Protein AF-A0A5Q2RNM5-F1 (afdb_monomer_lite)

Structure (mmCIF, N/CA/C/O backbone):
data_AF-A0A5Q2RNM5-F1
#
_entry.id   AF-A0A5Q2RNM5-F1
#
loop_
_atom_site.group_PDB
_atom_site.id
_atom_site.type_symbol
_atom_site.label_atom_id
_atom_site.label_alt_id
_atom_site.label_comp_id
_atom_site.label_asym_id
_atom_site.label_entity_id
_atom_site.label_seq_id
_atom_site.pdbx_PDB_ins_code
_atom_site.Cartn_x
_atom_site.Cartn_y
_atom_site.Cartn_z
_atom_site.occupancy
_atom_site.B_iso_or_equiv
_atom_site.auth_seq_id
_atom_site.auth_comp_id
_atom_site.auth_asym_id
_atom_site.auth_atom_id
_atom_site.pdbx_PDB_model_num
ATOM 1 N N . MET A 1 1 ? -20.755 36.282 38.103 1.00 41.75 1 MET A N 1
ATOM 2 C CA . MET A 1 1 ? -20.621 36.635 36.676 1.00 41.75 1 MET A CA 1
ATOM 3 C C . MET A 1 1 ? -19.156 36.487 36.316 1.00 41.75 1 MET A C 1
ATOM 5 O O . MET A 1 1 ? -18.378 37.274 36.820 1.00 41.75 1 MET A O 1
ATOM 9 N N . ARG A 1 2 ? -18.850 35.460 35.506 1.00 40.84 2 ARG A N 1
ATOM 10 C CA . ARG A 1 2 ? -17.601 35.215 34.757 1.00 40.84 2 ARG A CA 1
ATOM 11 C C . ARG A 1 2 ? -16.299 35.122 35.563 1.00 40.84 2 ARG A C 1
ATOM 13 O O . ARG A 1 2 ? -15.786 36.140 35.981 1.00 40.84 2 ARG A O 1
ATOM 20 N N . GLU A 1 3 ? -15.790 33.894 35.691 1.00 42.53 3 GLU A N 1
ATOM 21 C CA . GLU A 1 3 ? -14.381 33.492 35.470 1.00 42.53 3 GLU A CA 1
ATOM 22 C C . GLU A 1 3 ? -14.109 32.165 36.194 1.00 42.53 3 GLU A C 1
ATOM 24 O O . GLU A 1 3 ? -13.816 32.163 37.381 1.00 42.53 3 GLU A O 1
ATOM 29 N N . SER A 1 4 ? -14.277 31.029 35.500 1.00 40.47 4 SER A N 1
ATOM 30 C CA . SER A 1 4 ? -13.583 29.751 35.787 1.00 40.47 4 SER A CA 1
ATOM 31 C C . SER A 1 4 ? -14.086 28.634 34.855 1.00 40.47 4 SER A C 1
ATOM 33 O O . SER A 1 4 ? -14.716 27.683 35.305 1.00 40.47 4 SER A O 1
ATOM 35 N N . LEU A 1 5 ? -13.854 28.743 33.541 1.00 37.34 5 LEU A N 1
ATOM 36 C CA . LEU A 1 5 ? -14.014 27.616 32.602 1.00 37.34 5 LEU A CA 1
ATOM 37 C C . LEU A 1 5 ? -12.997 27.705 31.450 1.00 37.34 5 LEU A C 1
ATOM 39 O O . LEU A 1 5 ? -13.326 27.544 30.281 1.00 37.34 5 LEU A O 1
ATOM 43 N N . GLU A 1 6 ? -11.731 27.937 31.789 1.00 44.06 6 GLU A N 1
ATOM 44 C CA . GLU A 1 6 ? -10.608 27.653 30.894 1.00 44.06 6 GLU A CA 1
ATOM 45 C C . GLU A 1 6 ? -9.713 26.615 31.557 1.00 44.06 6 GLU A C 1
ATOM 47 O O . GLU A 1 6 ? -8.800 26.939 32.307 1.00 44.06 6 GLU A O 1
ATOM 52 N N . ARG A 1 7 ? -10.030 25.341 31.328 1.00 44.47 7 ARG A N 1
ATOM 53 C CA . ARG A 1 7 ? -9.103 24.207 31.414 1.00 44.47 7 ARG A CA 1
ATOM 54 C C . ARG A 1 7 ? -9.851 22.993 30.884 1.00 44.47 7 ARG A C 1
ATOM 56 O O . ARG A 1 7 ? -10.598 22.391 31.639 1.00 44.47 7 ARG A O 1
ATOM 63 N N . HIS A 1 8 ? -9.672 22.691 29.600 1.00 42.00 8 HIS A N 1
ATOM 64 C CA . HIS A 1 8 ? -9.607 21.345 28.995 1.00 42.00 8 HIS A CA 1
ATOM 65 C C . HIS A 1 8 ? -9.621 21.490 27.464 1.00 42.00 8 HIS A C 1
ATOM 67 O O . HIS A 1 8 ? -10.540 21.074 26.767 1.00 42.00 8 HIS A O 1
ATOM 73 N N . ARG A 1 9 ? -8.572 22.120 26.929 1.00 39.81 9 ARG A N 1
ATOM 74 C CA . ARG A 1 9 ? -8.183 21.962 25.526 1.00 39.81 9 ARG A CA 1
ATOM 75 C C . ARG A 1 9 ? -6.866 21.198 25.523 1.00 39.81 9 ARG A C 1
ATOM 77 O O . ARG A 1 9 ? -5.806 21.798 25.655 1.00 39.81 9 ARG A O 1
ATOM 84 N N . GLY A 1 10 ? -6.956 19.869 25.473 1.00 37.09 10 GLY A N 1
ATOM 85 C CA . GLY A 1 10 ? -5.818 19.042 25.073 1.00 37.09 10 GLY A CA 1
ATOM 86 C C . GLY A 1 10 ? -5.417 19.391 23.634 1.00 37.09 10 GLY A C 1
ATOM 87 O O . GLY A 1 10 ? -6.257 19.904 22.885 1.00 37.09 10 GLY A O 1
ATOM 88 N N . PRO A 1 11 ? -4.152 19.180 23.239 1.00 29.92 11 PRO A N 1
ATOM 89 C CA . PRO A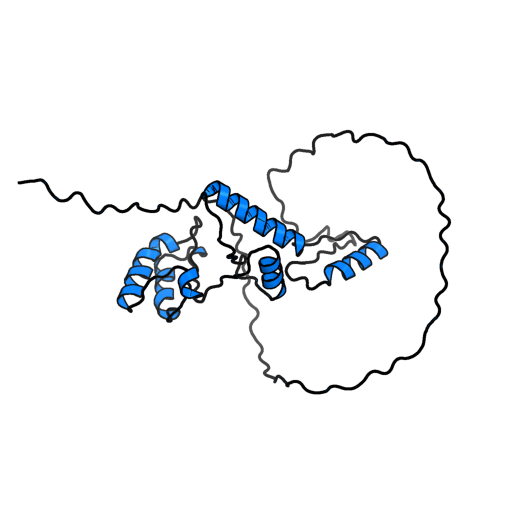 1 11 ? -3.711 19.518 21.897 1.00 29.92 11 PRO A CA 1
ATOM 90 C C . PRO A 1 11 ? -4.471 18.651 20.889 1.00 29.92 11 PRO A C 1
ATOM 92 O O . PRO A 1 11 ? -4.400 17.425 20.920 1.00 29.92 11 PRO A O 1
ATOM 95 N N . LEU A 1 12 ? -5.214 19.303 19.995 1.00 28.66 12 LEU A N 1
ATOM 96 C CA . LEU A 1 12 ? -5.697 18.687 18.767 1.00 28.66 12 LEU A CA 1
ATOM 97 C C . LEU A 1 12 ? -4.462 18.259 17.969 1.00 28.66 12 LEU A C 1
ATOM 99 O O . LEU A 1 12 ? -3.744 19.098 17.427 1.00 28.66 12 LEU A O 1
ATOM 103 N N . VAL A 1 13 ? -4.193 16.954 17.936 1.00 29.20 13 VAL A N 1
ATOM 104 C CA . VAL A 1 13 ? -3.188 16.355 17.057 1.00 29.20 13 VAL A CA 1
ATOM 105 C C . VAL A 1 13 ? -3.748 16.411 15.639 1.00 29.20 13 VAL A C 1
ATOM 107 O O . VAL A 1 13 ? -4.435 15.503 15.181 1.00 29.20 13 VAL A O 1
ATOM 110 N N . ALA A 1 14 ? -3.498 17.520 14.949 1.00 24.19 14 ALA A N 1
ATOM 111 C CA . ALA A 1 14 ? -3.683 17.599 13.511 1.00 24.19 14 ALA A CA 1
ATOM 112 C C . ALA A 1 14 ? -2.559 16.785 12.856 1.00 24.19 14 ALA A C 1
ATOM 114 O O . ALA A 1 14 ? -1.411 17.224 12.784 1.00 24.19 14 ALA A O 1
ATOM 115 N N . VAL A 1 15 ? -2.876 15.565 12.422 1.00 26.20 15 VAL A N 1
ATOM 116 C CA . VAL A 1 15 ? -2.009 14.793 11.530 1.00 26.20 15 VAL A CA 1
ATOM 117 C C . VAL A 1 15 ? -2.047 15.493 10.175 1.00 26.20 15 VAL A C 1
ATOM 119 O O . VAL A 1 15 ? -3.012 15.368 9.426 1.00 26.20 15 VAL A O 1
ATOM 122 N N . ALA A 1 16 ? -1.015 16.277 9.876 1.00 23.58 16 ALA A N 1
ATOM 123 C CA . ALA A 1 16 ? -0.791 16.787 8.535 1.00 23.58 16 ALA A CA 1
ATOM 124 C C . ALA A 1 16 ? -0.392 15.606 7.639 1.00 23.58 16 ALA A C 1
ATOM 126 O O . ALA A 1 16 ? 0.774 15.226 7.580 1.00 23.58 16 ALA A O 1
ATOM 127 N N . VAL A 1 17 ? -1.369 14.995 6.965 1.00 26.95 17 VAL A N 1
ATOM 128 C CA . VAL A 1 17 ? -1.082 14.149 5.805 1.00 26.95 17 VAL A CA 1
ATOM 129 C C . VAL A 1 17 ? -0.839 15.090 4.638 1.00 26.95 17 VAL A C 1
ATOM 131 O O . VAL A 1 17 ? -1.774 15.681 4.097 1.00 26.95 17 VAL A O 1
ATOM 134 N N . LEU A 1 18 ? 0.428 15.281 4.280 1.00 25.52 18 LEU A N 1
ATOM 135 C CA . LEU A 1 18 ? 0.763 15.995 3.060 1.00 25.52 18 LEU A CA 1
ATOM 136 C C . LEU A 1 18 ? 0.412 15.082 1.877 1.00 25.52 18 LEU A C 1
ATOM 138 O O . LEU A 1 18 ? 1.051 14.058 1.646 1.00 25.52 18 LEU A O 1
ATOM 142 N N . LEU A 1 19 ? -0.657 15.453 1.175 1.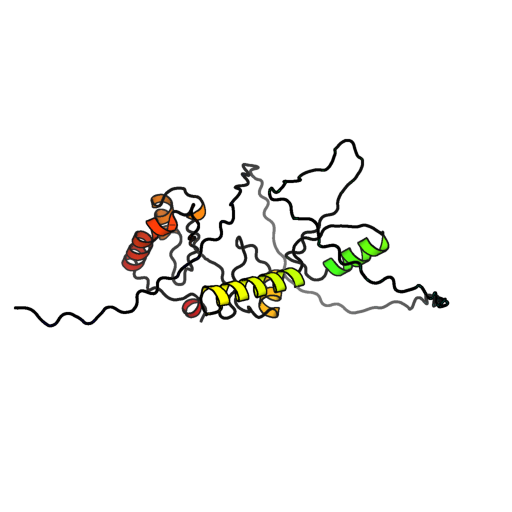00 28.80 19 LEU A N 1
ATOM 143 C CA . LEU A 1 19 ? -1.090 14.893 -0.099 1.00 28.80 19 LEU A CA 1
ATOM 144 C C . LEU A 1 19 ? 0.071 14.905 -1.104 1.00 28.80 19 LEU A C 1
ATOM 146 O O . LEU A 1 19 ? 0.441 15.962 -1.614 1.00 28.80 19 LEU A O 1
ATOM 150 N N . LEU A 1 20 ? 0.589 13.728 -1.446 1.00 25.39 20 LEU A N 1
ATOM 151 C CA . LEU A 1 20 ? 1.177 13.503 -2.762 1.00 25.39 20 LEU A CA 1
ATOM 152 C C . LEU A 1 20 ? 0.086 12.885 -3.648 1.00 25.39 20 LEU A C 1
ATOM 154 O O . LEU A 1 20 ? -0.519 11.886 -3.251 1.00 25.39 20 LEU A O 1
ATOM 158 N N . PRO A 1 21 ? -0.220 13.465 -4.822 1.00 28.11 21 PRO A N 1
ATOM 159 C CA . PRO A 1 21 ? -1.242 12.934 -5.703 1.00 28.11 21 PRO A CA 1
ATOM 160 C C . PRO A 1 21 ? -0.675 11.695 -6.400 1.00 28.11 21 PRO A C 1
ATOM 162 O O . PRO A 1 21 ? -0.015 11.796 -7.431 1.00 28.11 21 PRO A O 1
ATOM 165 N N . LEU A 1 22 ? -0.928 10.510 -5.849 1.00 30.50 22 LEU A N 1
ATOM 166 C CA . LEU A 1 22 ? -0.849 9.285 -6.635 1.00 30.50 22 LEU A CA 1
ATOM 167 C C . LEU A 1 22 ? -2.125 9.209 -7.471 1.00 30.50 22 LEU A C 1
ATOM 169 O O . LEU A 1 22 ? -3.217 8.941 -6.973 1.00 30.50 22 LEU A O 1
ATOM 173 N N . LEU A 1 23 ? -1.965 9.546 -8.748 1.00 26.58 23 LEU A N 1
ATOM 174 C CA . LEU A 1 23 ? -2.971 9.416 -9.788 1.00 26.58 23 LEU A CA 1
ATOM 175 C C . LEU A 1 23 ? -3.472 7.960 -9.809 1.00 26.58 23 LEU A C 1
ATOM 177 O O . LEU A 1 23 ? -2.773 7.058 -10.268 1.00 26.58 23 LEU A O 1
ATOM 181 N N . ALA A 1 24 ? -4.681 7.726 -9.307 1.00 29.64 24 ALA A N 1
ATOM 182 C CA . ALA A 1 24 ? -5.378 6.464 -9.491 1.00 29.64 24 ALA A CA 1
ATOM 183 C C . ALA A 1 24 ? -5.857 6.384 -10.948 1.00 29.64 24 ALA A C 1
ATOM 185 O O . ALA A 1 24 ? -6.753 7.123 -11.356 1.00 29.64 24 ALA A O 1
ATOM 186 N N . ILE A 1 25 ? -5.267 5.491 -11.745 1.00 30.12 25 ILE A N 1
ATOM 187 C CA . ILE A 1 25 ? -5.878 5.055 -13.003 1.00 30.12 25 ILE A CA 1
ATOM 188 C C . ILE A 1 25 ? -6.670 3.790 -12.695 1.00 30.12 25 ILE A C 1
ATOM 190 O O . ILE A 1 25 ? -6.109 2.716 -12.490 1.00 30.12 25 ILE A O 1
ATOM 194 N N . ALA A 1 26 ? -7.992 3.941 -12.674 1.00 28.09 26 ALA A N 1
ATOM 195 C CA . ALA A 1 26 ? -8.941 2.844 -12.674 1.00 28.09 26 ALA A CA 1
ATOM 196 C C . ALA A 1 26 ? -8.753 1.991 -13.941 1.00 28.09 26 ALA A C 1
ATOM 198 O O . ALA A 1 26 ? -9.034 2.430 -15.057 1.00 28.09 26 ALA A O 1
ATOM 199 N N . GLY A 1 27 ? -8.274 0.761 -13.766 1.00 25.77 27 GLY A N 1
ATOM 200 C CA . GLY A 1 27 ? -8.327 -0.288 -14.778 1.00 25.77 27 GLY A CA 1
ATOM 201 C C . GLY A 1 27 ? -9.590 -1.115 -14.584 1.00 25.77 27 GLY A C 1
ATOM 202 O O . GLY A 1 27 ? -9.632 -1.994 -13.732 1.00 25.77 27 GLY A O 1
ATOM 203 N N . SER A 1 28 ? -10.623 -0.797 -15.359 1.00 27.34 28 SER A N 1
ATOM 204 C CA . SER A 1 28 ? -11.851 -1.582 -15.476 1.00 27.34 28 SER A CA 1
ATOM 205 C C . SER A 1 28 ? -11.534 -3.001 -15.960 1.00 27.34 28 SER A C 1
ATOM 207 O O . SER A 1 28 ? -10.922 -3.157 -17.015 1.00 27.34 28 SER A O 1
ATOM 209 N N . TRP A 1 29 ? -11.993 -4.021 -15.236 1.00 25.78 29 TRP A N 1
ATOM 210 C CA . TRP A 1 29 ? -12.190 -5.360 -15.787 1.00 25.78 29 TRP A CA 1
ATOM 211 C C . TRP A 1 29 ? -13.601 -5.816 -15.432 1.00 25.78 29 TRP A C 1
ATOM 213 O O . TRP A 1 29 ? -13.917 -6.103 -14.280 1.00 25.78 29 TRP A O 1
ATOM 223 N N . PHE A 1 30 ? -14.458 -5.839 -16.448 1.00 26.86 30 PHE A N 1
ATOM 224 C CA . PHE A 1 30 ? -15.725 -6.552 -16.428 1.00 26.86 30 PHE A CA 1
ATOM 225 C C . PHE A 1 30 ? -15.519 -7.916 -17.106 1.00 26.86 30 PHE A C 1
ATOM 227 O O . PHE A 1 30 ? -15.001 -7.971 -18.218 1.00 26.86 30 PHE A O 1
ATOM 234 N N . LEU A 1 31 ? -15.998 -8.956 -16.417 1.00 24.28 31 LEU A N 1
ATOM 235 C CA . LEU A 1 31 ? -16.500 -10.254 -16.892 1.00 24.28 31 LEU A CA 1
ATOM 236 C C . LEU A 1 31 ? -15.569 -11.225 -17.653 1.00 24.28 31 LEU A C 1
ATOM 238 O O . LEU A 1 31 ? -15.324 -11.064 -18.843 1.00 24.28 31 LEU A O 1
ATOM 242 N N . VAL A 1 32 ? -15.273 -12.360 -17.007 1.00 26.56 32 VAL A N 1
ATOM 243 C CA . VAL A 1 32 ? -15.790 -13.679 -17.429 1.00 26.56 32 VAL A CA 1
ATOM 244 C C . VAL A 1 32 ? -16.267 -14.417 -16.171 1.00 26.56 32 VAL A C 1
ATOM 246 O O . VAL A 1 32 ? -15.548 -14.484 -15.178 1.00 26.56 32 VAL A O 1
ATOM 249 N N . ASP A 1 33 ? -17.507 -14.901 -16.219 1.00 26.19 33 ASP A N 1
ATOM 250 C CA . ASP A 1 33 ? -18.157 -15.724 -15.198 1.00 26.19 33 ASP A CA 1
ATOM 251 C C . ASP A 1 33 ? -17.764 -17.207 -15.350 1.00 26.19 33 ASP A C 1
ATOM 253 O O . ASP A 1 33 ? -17.564 -17.681 -16.468 1.00 26.19 33 ASP A O 1
ATOM 257 N N . ARG A 1 34 ? -17.674 -17.863 -14.185 1.00 28.91 34 ARG A N 1
ATOM 258 C CA . ARG A 1 34 ? -17.783 -19.293 -13.833 1.00 28.91 34 ARG A CA 1
ATOM 259 C C . ARG A 1 34 ? -17.263 -20.395 -14.774 1.00 28.91 34 ARG A C 1
ATOM 261 O O . ARG A 1 34 ? -17.755 -20.579 -15.877 1.00 28.91 34 ARG A O 1
ATOM 268 N N . ASP A 1 35 ? -16.492 -21.324 -14.192 1.00 26.34 35 ASP A N 1
ATOM 269 C CA . ASP A 1 35 ? -17.158 -22.546 -13.713 1.00 26.34 35 ASP A CA 1
ATOM 270 C C . ASP A 1 35 ? -16.420 -23.271 -12.580 1.00 26.34 35 ASP A C 1
ATOM 272 O O . ASP A 1 35 ? -15.192 -23.321 -12.507 1.00 26.34 35 ASP A O 1
ATOM 276 N N . GLU A 1 36 ? -17.226 -23.816 -11.675 1.00 33.75 36 GLU A N 1
ATOM 277 C CA . GLU A 1 36 ? -16.828 -24.556 -10.486 1.00 33.75 36 GLU A CA 1
ATOM 278 C C . GLU A 1 36 ? -16.255 -25.935 -10.833 1.00 33.75 36 GLU A C 1
ATOM 280 O O . GLU A 1 36 ? -16.821 -26.671 -11.641 1.00 33.75 36 GLU A O 1
ATOM 285 N N . ARG A 1 37 ? -15.198 -26.352 -10.124 1.00 28.58 37 ARG A N 1
ATOM 286 C CA . ARG A 1 37 ? -15.008 -27.761 -9.748 1.00 28.58 37 ARG A CA 1
ATOM 287 C C . ARG A 1 37 ? -14.124 -27.894 -8.510 1.00 28.58 37 ARG A C 1
ATOM 289 O O . ARG A 1 37 ? -12.904 -27.804 -8.554 1.00 28.58 37 ARG A O 1
ATOM 296 N N . SER A 1 38 ? -14.824 -28.122 -7.407 1.00 30.42 38 SER A N 1
ATOM 297 C CA . SER A 1 38 ? -14.449 -28.894 -6.222 1.00 30.42 38 SER A CA 1
ATOM 298 C C . SER A 1 38 ? -13.357 -29.956 -6.428 1.00 30.42 38 SER A C 1
ATOM 300 O O . SER A 1 38 ? -13.481 -30.785 -7.333 1.00 30.42 38 SER A O 1
ATOM 302 N N . GLY A 1 39 ? -12.406 -30.052 -5.491 1.00 26.78 39 GLY A N 1
ATOM 303 C CA . GLY A 1 39 ? -11.627 -31.281 -5.310 1.00 26.78 39 GLY A CA 1
ATOM 304 C C . GLY A 1 39 ? -10.382 -31.170 -4.428 1.00 26.78 39 GLY A C 1
ATOM 305 O O . GLY A 1 39 ? -9.295 -30.988 -4.948 1.00 26.78 39 GLY A O 1
ATOM 306 N N . GLY A 1 40 ? -10.566 -31.348 -3.115 1.00 26.97 40 GLY A N 1
ATOM 307 C CA . GLY A 1 40 ? -9.714 -32.168 -2.236 1.00 26.97 40 GLY A CA 1
ATOM 308 C C . GLY A 1 40 ? -8.202 -31.913 -2.160 1.00 26.97 40 GLY A C 1
ATOM 309 O O . GLY A 1 40 ? -7.442 -32.344 -3.020 1.00 26.97 40 GLY A O 1
ATOM 310 N N . ALA A 1 41 ? -7.762 -31.386 -1.015 1.00 32.69 41 ALA A N 1
ATOM 311 C CA . ALA A 1 41 ? -6.413 -31.610 -0.496 1.00 32.69 41 ALA A CA 1
ATOM 312 C C . ALA A 1 41 ? -6.165 -33.107 -0.210 1.00 32.69 41 ALA A C 1
ATOM 314 O O . ALA A 1 41 ? -7.100 -33.815 0.184 1.00 32.69 41 ALA A O 1
ATOM 315 N N . PRO A 1 42 ? -4.902 -33.561 -0.275 1.00 35.06 42 PRO A N 1
ATOM 316 C CA . PRO A 1 42 ? -4.452 -34.542 0.698 1.00 35.06 42 PRO A CA 1
ATOM 317 C C . PRO A 1 42 ? -3.171 -34.127 1.428 1.00 35.06 42 PRO A C 1
ATOM 319 O O . PRO A 1 42 ? -2.269 -33.485 0.893 1.00 35.06 42 PRO A O 1
ATOM 322 N N . SER A 1 43 ? -3.169 -34.544 2.689 1.00 28.92 43 SER A N 1
ATOM 323 C CA . SER A 1 43 ? -2.150 -34.419 3.719 1.00 28.92 43 SER A CA 1
ATOM 324 C C . SER A 1 43 ? -0.825 -35.117 3.397 1.00 28.92 43 SER A C 1
ATOM 326 O O . SER A 1 43 ? -0.745 -36.016 2.562 1.00 28.92 43 SER A O 1
ATOM 328 N N . ALA A 1 44 ? 0.188 -34.701 4.157 1.00 32.62 44 ALA A N 1
ATOM 329 C CA . ALA A 1 44 ? 1.522 -35.270 4.265 1.00 32.62 44 ALA A CA 1
ATOM 330 C C . ALA A 1 44 ? 1.542 -36.746 4.701 1.00 32.62 44 ALA A C 1
ATOM 332 O O . ALA A 1 44 ? 0.752 -37.143 5.552 1.00 32.62 44 ALA A O 1
ATOM 333 N N . ASP A 1 45 ? 2.488 -37.509 4.147 1.00 29.20 45 ASP A N 1
ATOM 334 C CA . ASP A 1 45 ? 3.404 -38.415 4.861 1.00 29.20 45 ASP A CA 1
ATOM 335 C C . ASP A 1 45 ? 4.300 -39.146 3.845 1.00 29.20 45 ASP A C 1
ATOM 337 O O . ASP A 1 45 ? 3.832 -39.567 2.788 1.00 29.20 45 ASP A O 1
ATOM 341 N N . GLY A 1 46 ? 5.587 -39.333 4.163 1.00 28.75 46 GLY A N 1
ATOM 342 C CA . GLY A 1 46 ? 6.434 -40.279 3.423 1.00 28.75 46 GLY A CA 1
ATOM 343 C C . GLY A 1 46 ? 7.902 -39.897 3.267 1.00 28.75 46 GLY A C 1
ATOM 344 O O . GLY A 1 46 ? 8.359 -39.579 2.176 1.00 28.75 46 GLY A O 1
ATOM 345 N N . SER A 1 47 ? 8.657 -39.994 4.359 1.00 28.53 47 SER A N 1
ATOM 346 C CA . SER A 1 47 ? 10.114 -40.149 4.338 1.00 28.53 47 SER A CA 1
ATOM 347 C C . SER A 1 47 ? 10.513 -41.426 3.589 1.00 28.53 47 SER A C 1
ATOM 349 O O . SER A 1 47 ? 10.100 -42.507 4.002 1.00 28.53 47 SER A O 1
ATOM 351 N N . THR A 1 48 ? 11.380 -41.322 2.576 1.00 29.67 48 THR A N 1
ATOM 352 C CA . THR A 1 48 ? 12.294 -42.410 2.184 1.00 29.67 48 THR A CA 1
ATOM 353 C C . THR A 1 48 ? 13.583 -41.875 1.557 1.00 29.67 48 THR A C 1
ATOM 355 O O . THR A 1 48 ? 13.585 -41.360 0.447 1.00 29.67 48 THR A O 1
ATOM 358 N N . SER A 1 49 ? 14.658 -42.033 2.332 1.00 28.58 49 SER A N 1
ATOM 359 C CA . SER A 1 49 ? 15.983 -42.577 1.994 1.00 28.58 49 SER A CA 1
ATOM 360 C C . SER A 1 49 ? 16.659 -42.236 0.652 1.00 28.58 49 SER A C 1
ATOM 362 O O . SER A 1 49 ? 16.193 -42.550 -0.438 1.00 28.58 49 SER A O 1
ATOM 364 N N . LEU A 1 50 ? 17.864 -41.688 0.827 1.00 29.84 50 LEU A N 1
ATOM 365 C CA . LEU A 1 50 ? 18.928 -41.400 -0.128 1.00 29.84 50 LEU A CA 1
ATOM 366 C C . LEU A 1 50 ? 19.399 -42.635 -0.909 1.00 29.84 50 LEU A C 1
ATOM 368 O O . LEU A 1 50 ? 19.674 -43.687 -0.331 1.00 29.84 50 LEU A O 1
ATOM 372 N N . THR A 1 51 ? 19.644 -42.463 -2.206 1.00 28.78 51 THR A N 1
ATOM 373 C CA . THR A 1 51 ? 20.632 -43.263 -2.943 1.00 28.78 51 THR A CA 1
ATOM 374 C C . THR A 1 51 ? 21.270 -42.389 -4.026 1.00 28.78 51 THR A C 1
ATOM 376 O O . THR A 1 51 ? 20.601 -41.962 -4.964 1.00 28.78 51 THR A O 1
ATOM 379 N N . GLU A 1 52 ? 22.562 -42.087 -3.863 1.00 32.50 52 GLU A N 1
ATOM 380 C CA . GLU A 1 52 ? 23.425 -41.508 -4.903 1.00 32.50 52 GLU A CA 1
ATOM 381 C C . GLU A 1 52 ? 23.548 -42.453 -6.106 1.00 32.50 52 GLU A C 1
ATOM 383 O O . GLU A 1 52 ? 23.529 -43.679 -5.949 1.00 32.50 52 GLU A O 1
ATOM 388 N N . PRO A 1 53 ? 23.864 -41.896 -7.285 1.00 34.22 53 PRO A N 1
ATOM 389 C CA . PRO A 1 53 ? 24.965 -42.484 -8.029 1.00 34.22 53 PRO A CA 1
ATOM 390 C C . PRO A 1 53 ? 25.991 -41.457 -8.527 1.00 34.22 53 PRO A C 1
ATOM 392 O O . PRO A 1 53 ? 25.670 -40.472 -9.182 1.00 34.22 53 PRO A O 1
ATOM 395 N N . ALA A 1 54 ? 27.246 -41.822 -8.263 1.00 30.86 54 ALA A N 1
ATOM 396 C CA . ALA A 1 54 ? 28.416 -41.747 -9.133 1.00 30.86 54 ALA A CA 1
ATOM 397 C C . ALA A 1 54 ? 28.818 -40.396 -9.760 1.00 30.86 54 ALA A C 1
ATOM 399 O O . ALA A 1 54 ? 28.249 -39.894 -10.727 1.00 30.86 54 ALA A O 1
ATOM 400 N N . ALA A 1 55 ? 29.966 -39.934 -9.258 1.00 32.66 55 ALA A N 1
ATOM 401 C CA . ALA A 1 55 ? 30.891 -38.975 -9.839 1.00 32.66 55 ALA A CA 1
ATOM 402 C C . ALA A 1 55 ? 30.978 -39.029 -11.376 1.00 32.66 55 ALA A C 1
ATOM 404 O O . ALA A 1 55 ? 31.356 -40.044 -11.962 1.00 32.66 55 ALA A O 1
ATOM 405 N N . SER A 1 56 ? 30.734 -37.881 -12.007 1.00 32.44 56 SER A N 1
ATOM 406 C CA . SER A 1 56 ? 31.161 -37.599 -13.376 1.00 32.44 56 SER A CA 1
ATOM 407 C C . SER A 1 56 ? 32.228 -36.513 -13.348 1.00 32.44 56 SER A C 1
ATOM 409 O O . SER A 1 56 ? 31.972 -35.339 -13.089 1.00 32.44 56 SER A O 1
ATOM 411 N N . THR A 1 57 ? 33.458 -36.952 -13.582 1.00 31.84 57 THR A N 1
ATOM 412 C CA . THR A 1 57 ? 34.641 -36.135 -13.824 1.00 31.84 57 THR A CA 1
ATOM 413 C C . THR A 1 57 ? 34.379 -35.208 -15.010 1.00 31.84 57 THR A C 1
ATOM 415 O O . THR A 1 57 ? 34.257 -35.679 -16.136 1.00 31.84 57 THR A O 1
ATOM 418 N N . THR A 1 58 ? 34.309 -33.896 -14.773 1.00 32.06 58 THR A N 1
ATOM 419 C CA . THR A 1 58 ? 34.345 -32.901 -15.852 1.00 32.06 58 THR A CA 1
ATOM 420 C C . THR A 1 58 ? 35.570 -32.014 -15.679 1.00 32.06 58 THR A C 1
ATOM 422 O O . THR A 1 58 ? 35.707 -31.248 -14.732 1.00 32.06 58 THR A O 1
ATOM 425 N N . THR A 1 59 ? 36.481 -32.235 -16.614 1.00 32.44 59 THR A N 1
ATOM 426 C CA . THR A 1 59 ? 37.660 -31.491 -17.045 1.00 32.44 59 THR A CA 1
ATOM 427 C C . T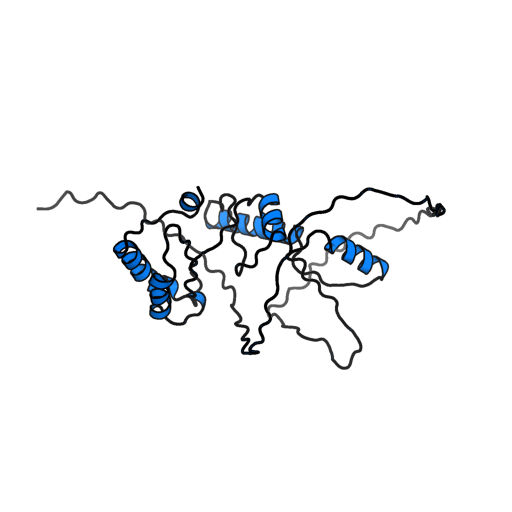HR A 1 59 ? 37.723 -30.019 -16.619 1.00 32.44 59 THR A C 1
ATOM 429 O O . THR A 1 59 ? 36.903 -29.200 -17.028 1.00 32.44 59 THR A O 1
ATOM 432 N N . LEU A 1 60 ? 38.779 -29.680 -15.871 1.00 31.47 60 LEU A N 1
ATOM 433 C CA . LEU A 1 60 ? 39.261 -28.315 -15.648 1.00 31.47 60 LEU A CA 1
ATOM 434 C C . LEU A 1 60 ? 39.583 -27.645 -16.993 1.00 31.47 60 LEU A C 1
ATOM 436 O O . LEU A 1 60 ? 40.546 -28.015 -17.663 1.00 31.47 60 LEU A O 1
ATOM 440 N N . TRP A 1 61 ? 38.803 -26.634 -17.368 1.00 30.92 61 TRP A N 1
ATOM 441 C CA . TRP A 1 61 ? 39.177 -25.692 -18.417 1.00 30.92 61 TRP A CA 1
ATOM 442 C C . TRP A 1 61 ? 40.129 -24.647 -17.825 1.00 30.92 61 TRP A C 1
ATOM 444 O O . TRP A 1 61 ? 39.741 -23.827 -16.993 1.00 30.92 61 TRP A O 1
ATOM 454 N N . SER A 1 62 ? 41.400 -24.698 -18.222 1.00 39.22 62 SER A N 1
ATOM 455 C CA . SER A 1 62 ? 42.393 -23.674 -17.896 1.00 39.22 62 SER A CA 1
ATOM 456 C C . SER A 1 62 ? 42.244 -22.483 -18.842 1.00 39.22 62 SER A C 1
ATOM 458 O O . SER A 1 62 ? 42.612 -22.564 -20.011 1.00 39.22 62 SER A O 1
ATOM 460 N N . SER A 1 63 ? 41.745 -21.358 -18.333 1.00 39.19 63 SER A N 1
ATOM 461 C CA . SER A 1 63 ? 41.785 -20.080 -19.047 1.00 39.19 63 SER A CA 1
ATOM 462 C C . SER A 1 63 ? 43.137 -19.410 -18.808 1.00 39.19 63 SER A C 1
ATOM 464 O O . SER A 1 63 ? 43.453 -19.004 -17.691 1.00 39.19 63 SER A O 1
ATOM 466 N N . THR A 1 64 ? 43.950 -19.287 -19.854 1.00 34.72 64 THR A N 1
ATOM 467 C CA . THR A 1 64 ? 45.167 -18.470 -19.846 1.00 34.72 64 THR A CA 1
ATOM 468 C C . THR A 1 64 ? 44.797 -16.994 -19.683 1.00 34.72 64 THR A C 1
ATOM 470 O O . THR A 1 64 ? 44.201 -16.394 -20.576 1.00 34.72 64 THR A O 1
ATOM 473 N N . SER A 1 65 ? 45.175 -16.395 -18.553 1.00 40.34 65 SER A N 1
ATOM 474 C CA . SER A 1 65 ? 45.096 -14.949 -18.337 1.00 40.34 65 SER A CA 1
ATOM 475 C C . SER A 1 65 ? 46.034 -14.224 -19.301 1.00 40.34 65 SER A C 1
ATOM 477 O O . SER A 1 65 ? 47.253 -14.299 -19.164 1.00 40.34 65 SER A O 1
ATOM 479 N N . THR A 1 66 ? 45.468 -13.502 -20.267 1.00 36.09 66 THR A N 1
ATOM 480 C CA . THR A 1 66 ? 46.196 -12.484 -21.032 1.00 36.09 66 THR A CA 1
ATOM 481 C C . THR A 1 66 ? 45.829 -11.125 -20.453 1.00 36.09 66 THR A C 1
ATOM 483 O O . THR A 1 66 ? 44.708 -10.651 -20.620 1.00 36.09 66 THR A O 1
ATOM 486 N N . SER A 1 67 ? 46.772 -10.511 -19.739 1.00 40.91 67 SER A N 1
ATOM 487 C CA . SER A 1 67 ? 46.669 -9.128 -19.277 1.00 40.91 67 SER A CA 1
ATOM 488 C C . SER A 1 67 ? 46.683 -8.186 -20.480 1.00 40.91 67 SER A C 1
ATOM 490 O O . SER A 1 67 ? 47.704 -8.058 -21.153 1.00 40.91 67 SER A O 1
ATOM 492 N N . ALA A 1 68 ? 45.563 -7.513 -20.737 1.00 44.66 68 ALA A N 1
ATOM 493 C CA . ALA A 1 68 ? 45.500 -6.379 -21.648 1.00 44.66 68 ALA A CA 1
ATOM 494 C C . ALA A 1 68 ? 45.372 -5.092 -20.825 1.00 44.66 68 ALA A C 1
ATOM 496 O O . ALA A 1 68 ? 44.352 -4.830 -20.191 1.00 44.66 68 ALA A O 1
ATOM 497 N N . THR A 1 69 ? 46.440 -4.300 -20.820 1.00 40.50 69 THR A N 1
ATOM 498 C CA . THR A 1 69 ? 46.460 -2.936 -20.292 1.00 40.50 69 THR A CA 1
ATOM 499 C C . THR A 1 69 ? 45.638 -2.051 -21.229 1.00 40.50 69 THR A C 1
ATOM 501 O O . THR A 1 69 ? 46.041 -1.835 -22.370 1.00 40.50 69 THR A O 1
ATOM 504 N N . ALA A 1 70 ? 44.498 -1.532 -20.769 1.00 44.53 70 ALA A N 1
ATOM 505 C CA . ALA A 1 70 ? 43.729 -0.527 -21.497 1.00 44.53 70 ALA A CA 1
ATOM 506 C C . ALA A 1 70 ? 43.513 0.713 -20.619 1.00 44.53 70 ALA A C 1
ATOM 508 O O . ALA A 1 70 ? 42.844 0.683 -19.591 1.00 44.53 70 ALA A O 1
ATOM 509 N N . THR A 1 71 ? 44.167 1.781 -21.063 1.00 34.91 71 THR A N 1
ATOM 510 C CA . THR A 1 71 ? 44.131 3.191 -20.675 1.00 34.91 71 THR A CA 1
ATOM 511 C C . THR A 1 71 ? 42.821 3.689 -20.054 1.00 34.91 71 THR A C 1
ATOM 513 O O . THR A 1 71 ? 41.764 3.660 -20.680 1.00 34.91 71 THR A O 1
ATOM 516 N N . THR A 1 72 ? 42.933 4.270 -18.859 1.00 39.38 72 THR A N 1
ATOM 517 C CA . THR A 1 72 ? 41.900 5.073 -18.196 1.00 39.38 72 THR A CA 1
ATOM 518 C C . THR A 1 72 ? 41.591 6.334 -19.010 1.00 39.38 72 THR A C 1
ATOM 520 O O . THR A 1 72 ? 42.335 7.313 -18.956 1.00 39.38 72 THR A O 1
ATOM 523 N N . ALA A 1 73 ? 40.474 6.342 -19.738 1.00 47.31 73 ALA A N 1
ATOM 524 C CA . ALA A 1 73 ? 39.783 7.581 -20.082 1.00 47.31 73 ALA A CA 1
ATOM 525 C C . ALA A 1 73 ? 38.892 7.955 -18.887 1.00 47.31 73 ALA A C 1
ATOM 527 O O . ALA A 1 73 ? 38.024 7.178 -18.492 1.00 47.31 73 ALA A O 1
ATOM 528 N N . GLY A 1 74 ? 39.149 9.106 -18.261 1.00 40.94 74 GLY A N 1
ATOM 529 C CA . GLY A 1 74 ? 38.337 9.590 -17.143 1.00 40.94 74 GLY A CA 1
ATOM 530 C C . GLY A 1 74 ? 36.877 9.811 -17.567 1.00 40.94 74 GLY A C 1
ATOM 531 O O . GLY A 1 74 ? 36.636 10.198 -18.715 1.00 40.94 74 GLY A O 1
ATOM 532 N N . PRO A 1 75 ? 35.891 9.581 -16.678 1.00 48.41 75 PRO A N 1
ATOM 533 C CA . PRO A 1 75 ? 34.497 9.826 -17.006 1.00 48.41 75 PRO A CA 1
ATOM 534 C C . PRO A 1 75 ? 34.312 11.319 -17.271 1.00 48.41 75 PRO A C 1
ATOM 536 O O . PRO A 1 75 ? 34.444 12.160 -16.382 1.00 48.41 75 PRO A O 1
ATOM 539 N N . THR A 1 76 ? 34.015 11.655 -18.523 1.00 43.06 76 THR A N 1
ATOM 540 C CA . THR A 1 76 ? 33.440 12.954 -18.850 1.00 43.06 76 THR A CA 1
ATOM 541 C C . THR A 1 76 ? 32.019 12.927 -18.306 1.00 43.06 76 THR A C 1
ATOM 543 O O . THR A 1 76 ? 31.128 12.334 -18.909 1.00 43.06 76 THR A O 1
ATOM 546 N N . THR A 1 77 ? 31.824 13.503 -17.121 1.00 44.00 77 THR A N 1
ATOM 547 C CA . THR A 1 77 ? 30.505 13.696 -16.513 1.00 44.00 77 THR A CA 1
ATOM 548 C C . THR A 1 77 ? 29.753 14.756 -17.312 1.00 44.00 77 THR A C 1
ATOM 550 O O . THR A 1 77 ? 29.714 15.931 -16.955 1.00 44.00 77 THR A O 1
ATOM 553 N N . THR A 1 78 ? 29.174 14.355 -18.438 1.00 56.25 78 THR A N 1
ATOM 554 C CA . THR A 1 78 ? 28.071 15.101 -19.038 1.00 56.25 78 THR A CA 1
ATOM 555 C C . THR A 1 78 ? 26.856 14.878 -18.145 1.00 56.25 78 THR A C 1
ATOM 557 O O . THR A 1 78 ? 26.506 13.736 -17.850 1.00 56.25 78 THR A O 1
ATOM 560 N N . ALA A 1 79 ? 26.246 15.965 -17.664 1.00 60.56 79 ALA A N 1
ATOM 561 C CA . ALA A 1 79 ? 25.011 15.886 -16.893 1.00 60.56 79 ALA A CA 1
ATOM 562 C C . ALA A 1 79 ? 23.960 15.081 -17.685 1.00 60.56 79 ALA A C 1
ATOM 564 O O . ALA A 1 79 ? 23.852 15.281 -18.901 1.00 60.56 79 ALA A O 1
ATOM 565 N N . PRO A 1 80 ? 23.210 14.169 -17.041 1.00 66.50 80 PRO A N 1
ATOM 566 C CA . PRO A 1 80 ? 22.176 13.413 -17.728 1.00 66.50 80 PRO A CA 1
ATOM 567 C C . PRO A 1 80 ? 21.161 14.377 -18.362 1.00 66.50 80 PRO A C 1
ATOM 569 O O . PRO A 1 80 ? 20.896 15.447 -17.801 1.00 66.50 80 PRO A O 1
ATOM 572 N N . PRO A 1 81 ? 20.611 14.040 -19.542 1.00 74.25 81 PRO A N 1
ATOM 573 C CA . PRO A 1 81 ? 19.615 14.878 -20.195 1.00 74.25 81 PRO A CA 1
ATOM 574 C C . PRO A 1 81 ? 18.411 15.114 -19.266 1.00 74.25 81 PRO A C 1
ATOM 576 O O . PRO A 1 81 ? 18.101 14.253 -18.437 1.00 74.25 81 PRO A O 1
ATOM 579 N N . PRO A 1 82 ? 17.720 16.263 -19.391 1.00 80.50 82 PRO A N 1
ATOM 580 C CA . PRO A 1 82 ? 16.528 16.531 -18.599 1.00 80.50 82 PRO A CA 1
ATOM 581 C C . PRO A 1 82 ? 1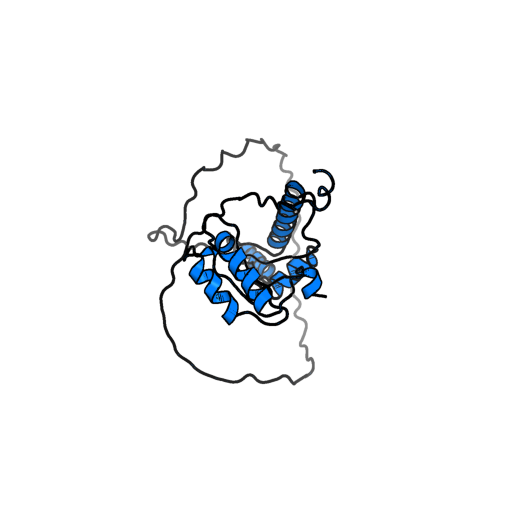5.482 15.440 -18.843 1.00 80.50 82 PRO A C 1
ATOM 583 O O . PRO A 1 82 ? 15.211 15.067 -19.987 1.00 80.50 82 PRO A O 1
ATOM 586 N N . LEU A 1 83 ? 14.903 14.926 -17.757 1.00 83.12 83 LEU A N 1
ATOM 587 C CA . LEU A 1 83 ? 13.857 13.912 -17.827 1.00 83.12 83 LEU A CA 1
ATOM 588 C C . LEU A 1 83 ? 12.601 14.481 -18.514 1.00 83.12 83 LEU A C 1
ATOM 590 O O . LEU A 1 83 ? 12.286 15.663 -18.342 1.00 83.12 83 LEU A O 1
ATOM 594 N N . PRO A 1 84 ? 11.864 13.661 -19.282 1.00 75.88 84 PRO A N 1
ATOM 595 C CA . PRO A 1 84 ? 10.614 14.087 -19.896 1.00 75.88 84 PRO A CA 1
ATOM 596 C C . PRO A 1 84 ? 9.570 14.456 -18.829 1.00 75.88 84 PRO A C 1
ATOM 598 O O . PRO A 1 84 ? 9.446 13.790 -17.805 1.00 75.88 84 PRO A O 1
ATOM 601 N N . THR A 1 85 ? 8.781 15.499 -19.092 1.00 79.69 85 THR A N 1
ATOM 602 C CA . THR A 1 85 ? 7.714 15.993 -18.198 1.00 79.69 85 THR A CA 1
ATOM 603 C C . THR A 1 85 ? 6.359 15.307 -18.398 1.00 79.69 85 THR A C 1
ATOM 605 O O . THR A 1 85 ? 5.445 15.529 -17.608 1.00 79.69 85 THR A O 1
ATOM 608 N N . VAL A 1 86 ? 6.213 14.466 -19.427 1.00 86.56 86 VAL A N 1
ATOM 609 C CA . VAL A 1 86 ? 4.998 13.683 -19.704 1.00 86.56 86 VAL A CA 1
ATOM 610 C C . VAL A 1 86 ? 5.380 12.214 -19.875 1.00 86.56 86 VAL A C 1
ATOM 612 O O . VAL A 1 86 ? 6.271 11.886 -20.658 1.00 86.56 86 VAL A O 1
ATOM 615 N N . GLY A 1 87 ? 4.706 11.329 -19.137 1.00 81.25 87 GLY A N 1
ATOM 616 C CA . GLY A 1 87 ? 4.887 9.880 -19.243 1.00 81.25 87 GLY A CA 1
ATOM 617 C C . GLY A 1 87 ? 4.164 9.280 -20.453 1.00 81.25 87 GLY A C 1
ATOM 618 O O . GLY A 1 87 ? 3.199 9.845 -20.960 1.00 81.25 87 GLY A O 1
ATOM 619 N N . THR A 1 88 ? 4.610 8.107 -20.907 1.00 87.69 88 THR A N 1
ATOM 620 C CA . THR A 1 88 ? 3.953 7.331 -21.973 1.00 87.69 88 THR A CA 1
ATOM 621 C C . THR A 1 88 ? 3.616 5.935 -21.462 1.00 87.69 88 THR A C 1
ATOM 623 O O . THR A 1 88 ? 4.432 5.307 -20.793 1.00 87.69 88 THR A O 1
ATOM 626 N N . ILE A 1 89 ? 2.426 5.431 -21.799 1.00 84.25 89 ILE A N 1
ATOM 627 C CA . ILE A 1 89 ? 2.027 4.050 -21.511 1.00 84.25 89 ILE A CA 1
ATOM 628 C C . ILE A 1 89 ? 2.378 3.180 -22.718 1.00 84.25 89 ILE A C 1
ATOM 630 O O . ILE A 1 89 ? 1.838 3.378 -23.805 1.00 84.25 89 ILE A O 1
ATOM 634 N N . VAL A 1 90 ? 3.233 2.178 -22.518 1.00 88.44 90 VAL A N 1
ATOM 635 C CA . VAL A 1 90 ? 3.564 1.176 -23.540 1.00 88.44 90 VAL A CA 1
ATOM 636 C C . VAL A 1 90 ? 2.895 -0.145 -23.173 1.00 88.44 90 VAL A C 1
ATOM 638 O O . VAL A 1 90 ? 3.074 -0.659 -22.075 1.00 88.44 90 VAL A O 1
ATOM 641 N N . ARG A 1 91 ? 2.088 -0.689 -24.090 1.00 90.06 91 ARG A N 1
ATOM 642 C CA . ARG A 1 91 ? 1.424 -2.004 -23.942 1.00 90.06 91 ARG A CA 1
ATOM 643 C C . ARG A 1 91 ? 1.912 -3.045 -24.938 1.00 90.06 91 ARG A C 1
ATOM 645 O O . ARG A 1 91 ? 1.734 -4.237 -24.722 1.00 90.06 91 ARG A O 1
ATOM 652 N N . ARG A 1 92 ? 2.479 -2.589 -26.052 1.00 90.88 92 ARG A N 1
ATOM 653 C CA . ARG A 1 92 ? 2.988 -3.418 -27.140 1.00 90.88 92 ARG A CA 1
ATOM 654 C C . ARG A 1 92 ? 4.028 -2.618 -27.922 1.00 90.88 92 ARG A C 1
ATOM 656 O O . ARG A 1 92 ? 3.876 -1.404 -28.051 1.00 90.88 92 ARG A O 1
ATOM 663 N N . GLY A 1 93 ? 5.049 -3.303 -28.434 1.00 89.56 93 GLY A N 1
ATOM 664 C CA . GLY A 1 93 ? 5.952 -2.756 -29.448 1.00 89.56 93 GLY A CA 1
ATOM 665 C C . GLY A 1 93 ? 5.301 -2.665 -30.835 1.00 89.56 93 GLY A C 1
ATOM 666 O O . GLY A 1 93 ? 4.102 -2.899 -30.997 1.00 89.56 93 GLY A O 1
ATOM 667 N N . ASP A 1 94 ? 6.101 -2.339 -31.848 1.00 92.50 94 ASP A N 1
ATOM 668 C CA . ASP A 1 94 ? 5.656 -2.312 -33.244 1.00 92.50 94 ASP A CA 1
ATOM 669 C C . ASP A 1 94 ? 5.239 -3.726 -33.708 1.00 92.50 94 ASP A C 1
ATOM 671 O O . ASP A 1 94 ? 6.078 -4.628 -33.722 1.00 92.50 94 ASP A O 1
ATOM 675 N N . PRO A 1 95 ? 3.970 -3.954 -34.105 1.00 94.00 95 PRO A N 1
ATOM 676 C CA . PRO A 1 95 ? 3.486 -5.276 -34.505 1.00 94.00 95 PRO A CA 1
ATOM 677 C C . PRO A 1 95 ? 4.061 -5.769 -35.842 1.00 94.00 95 PRO A C 1
ATOM 679 O O . PRO A 1 95 ? 3.855 -6.928 -36.199 1.00 94.00 95 PRO A O 1
ATOM 682 N N . THR A 1 96 ? 4.738 -4.908 -36.604 1.00 96.12 96 THR A N 1
ATOM 683 C CA . THR A 1 96 ? 5.396 -5.276 -37.865 1.00 96.12 96 THR A CA 1
ATOM 684 C C . THR A 1 96 ? 6.818 -5.791 -37.653 1.00 96.12 96 THR A C 1
ATOM 686 O O . THR A 1 96 ? 7.368 -6.477 -38.519 1.00 96.12 96 THR A O 1
ATOM 689 N N . VAL A 1 97 ? 7.402 -5.521 -36.483 1.00 95.50 97 VAL A N 1
ATOM 690 C CA . VAL A 1 97 ? 8.737 -5.976 -36.106 1.00 95.50 97 VAL A CA 1
ATOM 691 C C . VAL A 1 97 ? 8.619 -7.292 -35.343 1.00 95.50 97 VAL A C 1
ATOM 693 O O . VAL A 1 97 ? 7.863 -7.419 -34.384 1.00 95.50 97 VAL A O 1
ATOM 696 N N . ARG A 1 98 ? 9.398 -8.299 -35.751 1.00 93.44 98 ARG A N 1
ATOM 697 C CA . ARG A 1 98 ? 9.477 -9.593 -35.054 1.00 93.44 98 ARG A CA 1
ATOM 698 C C . ARG A 1 98 ? 10.417 -9.507 -33.852 1.00 93.44 98 ARG A C 1
ATOM 700 O O . ARG A 1 98 ? 11.474 -10.131 -33.845 1.00 93.44 98 ARG A O 1
ATOM 707 N N . SER A 1 99 ? 10.044 -8.710 -32.860 1.00 91.25 99 SER A N 1
ATOM 708 C CA . SER A 1 99 ? 10.767 -8.574 -31.596 1.00 91.25 99 SER A CA 1
ATOM 709 C C . SER A 1 99 ? 9.833 -8.792 -30.411 1.00 91.25 99 SER A C 1
ATOM 711 O O . SER A 1 99 ? 8.619 -8.610 -30.497 1.00 91.25 99 SER A O 1
ATOM 713 N N . VAL A 1 100 ? 10.415 -9.212 -29.292 1.00 93.50 100 VAL A N 1
ATOM 714 C CA . VAL A 1 100 ? 9.725 -9.386 -28.013 1.00 93.50 100 VAL A CA 1
ATOM 715 C C . VAL A 1 100 ? 10.584 -8.782 -26.908 1.00 93.50 100 VAL A C 1
ATOM 717 O O . VAL A 1 100 ? 11.809 -8.767 -27.016 1.00 93.50 100 VAL A O 1
ATOM 720 N N . ALA A 1 101 ? 9.942 -8.276 -25.860 1.00 93.31 101 ALA A N 1
ATOM 721 C CA . ALA A 1 101 ? 10.603 -7.850 -24.634 1.00 93.31 101 ALA A CA 1
ATOM 722 C C . ALA A 1 101 ? 10.243 -8.839 -23.524 1.00 93.31 101 ALA A C 1
ATOM 724 O O . ALA A 1 101 ? 9.078 -9.221 -23.400 1.00 93.31 101 ALA A O 1
ATOM 725 N N . LEU A 1 102 ? 11.234 -9.246 -22.733 1.00 92.19 102 LEU A N 1
ATOM 726 C CA . LEU A 1 102 ? 11.009 -10.044 -21.534 1.00 92.19 102 LEU A CA 1
ATOM 727 C C . LEU A 1 102 ? 10.917 -9.105 -20.335 1.00 92.19 102 LEU A C 1
ATOM 729 O O . LEU A 1 102 ? 11.821 -8.299 -20.102 1.00 92.19 102 LEU A O 1
ATOM 733 N N . THR A 1 103 ? 9.817 -9.206 -19.597 1.00 89.44 103 THR A N 1
ATOM 734 C CA . THR A 1 103 ? 9.590 -8.449 -18.368 1.00 89.44 103 THR A CA 1
ATOM 735 C C . THR A 1 103 ? 9.201 -9.407 -17.255 1.00 89.44 103 THR A C 1
ATOM 737 O O . THR A 1 103 ? 8.297 -10.219 -17.452 1.00 89.44 103 THR A O 1
ATOM 740 N N . PHE A 1 104 ? 9.852 -9.309 -16.104 1.00 84.81 104 PHE A N 1
ATOM 741 C CA . PHE A 1 104 ? 9.631 -10.197 -14.966 1.00 84.81 104 PHE A CA 1
ATOM 742 C C . PHE A 1 104 ? 9.120 -9.388 -13.788 1.00 84.81 104 PHE A C 1
ATOM 744 O O . PHE A 1 104 ? 9.775 -8.430 -13.392 1.00 84.81 104 PHE A O 1
ATOM 751 N N . ASP A 1 105 ? 7.983 -9.763 -13.216 1.00 78.00 105 ASP A N 1
ATOM 752 C CA . ASP A 1 105 ? 7.604 -9.235 -11.912 1.00 78.00 105 ASP A CA 1
ATOM 753 C C . ASP A 1 105 ? 8.353 -10.020 -10.829 1.00 78.00 105 ASP A C 1
ATOM 755 O O . ASP A 1 105 ? 8.220 -11.239 -10.740 1.00 78.00 105 ASP A O 1
ATOM 759 N N . ALA A 1 106 ? 9.198 -9.332 -10.063 1.00 78.38 106 ALA A N 1
ATOM 760 C CA . ALA A 1 106 ? 10.028 -9.929 -9.017 1.00 78.38 106 ALA A CA 1
ATOM 761 C C . ALA A 1 106 ? 9.509 -9.592 -7.606 1.00 78.38 106 ALA A C 1
ATOM 763 O O . ALA A 1 106 ? 10.211 -9.839 -6.616 1.00 78.38 106 ALA A O 1
ATOM 764 N N . GLY A 1 107 ? 8.285 -9.042 -7.515 1.00 69.81 107 GLY A N 1
ATOM 765 C CA . GLY A 1 107 ? 7.603 -8.590 -6.294 1.00 69.81 107 GLY A CA 1
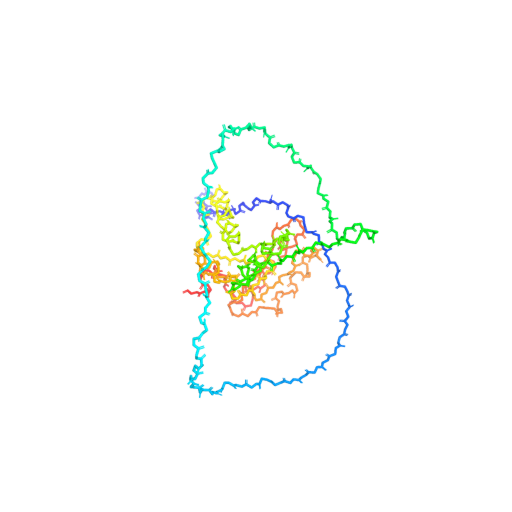ATOM 766 C C . GLY A 1 107 ? 7.522 -9.630 -5.168 1.00 69.81 107 GLY A C 1
ATOM 767 O O . GLY A 1 107 ? 7.511 -9.270 -3.995 1.00 69.81 107 GLY A O 1
ATOM 768 N N . SER A 1 108 ? 7.587 -10.905 -5.541 1.00 69.12 108 SER A N 1
ATOM 769 C CA . SER A 1 108 ? 7.364 -12.067 -4.673 1.00 69.12 108 SER A CA 1
ATOM 770 C C . SER A 1 108 ? 8.505 -13.079 -4.726 1.00 69.12 108 SER A C 1
ATOM 772 O O . SER A 1 108 ? 8.327 -14.259 -4.429 1.00 69.12 108 SER A O 1
ATOM 774 N N . ASP A 1 109 ? 9.679 -12.658 -5.201 1.00 75.56 109 ASP A N 1
ATOM 775 C CA . ASP A 1 109 ? 10.751 -13.601 -5.482 1.00 75.56 109 ASP A CA 1
ATOM 776 C C . ASP A 1 109 ? 11.235 -14.370 -4.237 1.00 75.56 109 ASP A C 1
ATOM 778 O O . ASP A 1 109 ? 11.523 -13.801 -3.180 1.00 75.56 109 ASP A O 1
ATOM 782 N N . VAL A 1 110 ? 11.366 -15.685 -4.406 1.00 74.12 110 VAL A N 1
ATOM 783 C CA . VAL A 1 110 ? 11.862 -16.644 -3.409 1.00 74.12 110 VAL A CA 1
ATOM 784 C C . VAL A 1 110 ? 13.270 -17.163 -3.745 1.00 74.12 110 VAL A C 1
ATOM 786 O O . VAL A 1 110 ? 13.709 -18.154 -3.168 1.00 74.12 110 VAL A O 1
ATOM 789 N N . GLY A 1 111 ? 13.975 -16.510 -4.677 1.00 77.25 111 GLY A N 1
ATOM 790 C CA . GLY A 1 111 ? 15.315 -16.883 -5.154 1.00 77.25 111 GLY A CA 1
ATOM 791 C C . GLY A 1 111 ? 15.367 -17.314 -6.626 1.00 77.25 111 GLY A C 1
ATOM 792 O O . GLY A 1 111 ? 16.411 -17.741 -7.112 1.00 77.25 111 GLY A O 1
ATOM 793 N N . ASN A 1 112 ? 14.261 -17.199 -7.363 1.00 82.94 112 ASN A N 1
ATOM 794 C CA . ASN A 1 112 ? 14.216 -17.472 -8.798 1.00 82.94 112 ASN A CA 1
ATOM 795 C C . ASN A 1 112 ? 14.836 -16.338 -9.621 1.00 82.94 112 ASN A C 1
ATOM 797 O O . ASN A 1 112 ? 15.281 -16.599 -10.740 1.00 82.94 112 ASN A O 1
ATOM 801 N N . THR A 1 113 ? 14.885 -15.102 -9.103 1.00 85.06 113 THR A N 1
ATOM 802 C CA . THR A 1 113 ? 15.496 -13.974 -9.830 1.00 85.06 113 THR A CA 1
ATOM 803 C C . THR A 1 113 ? 16.935 -14.296 -10.208 1.00 85.06 113 THR A C 1
ATOM 805 O O . THR A 1 113 ? 17.306 -14.084 -11.357 1.00 85.06 113 THR A O 1
ATOM 808 N N . ASP A 1 114 ? 17.714 -14.885 -9.300 1.00 86.06 114 ASP A N 1
ATOM 809 C CA . ASP A 1 114 ? 19.117 -15.226 -9.557 1.00 86.06 114 ASP A CA 1
ATOM 810 C C . ASP A 1 114 ? 19.249 -16.262 -10.683 1.00 86.06 114 ASP A C 1
ATOM 812 O O . ASP A 1 114 ? 20.014 -16.065 -11.626 1.00 86.06 114 ASP A O 1
ATOM 816 N N . VAL A 1 115 ? 18.416 -17.309 -10.662 1.00 89.50 115 VAL A N 1
ATOM 817 C CA . VAL A 1 115 ? 18.378 -18.341 -11.716 1.00 89.50 115 VAL A CA 1
ATOM 818 C C . VAL A 1 115 ? 18.026 -17.735 -13.080 1.00 89.50 115 VAL A C 1
ATOM 820 O O . VAL A 1 115 ? 18.625 -18.082 -14.101 1.00 89.50 115 VAL A O 1
ATOM 823 N N . VAL A 1 116 ? 17.057 -16.815 -13.119 1.00 89.81 116 VAL A N 1
ATOM 824 C CA . VAL A 1 116 ? 16.653 -16.133 -14.356 1.00 89.81 116 VAL A CA 1
ATOM 825 C C . VAL A 1 116 ? 17.749 -15.177 -14.832 1.00 89.81 116 VAL A C 1
ATOM 827 O O . VAL A 1 116 ? 18.037 -15.147 -16.027 1.00 89.81 116 VAL A O 1
ATOM 830 N N . LEU A 1 117 ? 18.391 -14.425 -13.935 1.00 88.31 117 LEU A N 1
ATOM 831 C CA . LEU A 1 117 ? 19.486 -13.515 -14.276 1.00 88.31 117 LEU A CA 1
ATOM 832 C C . LEU A 1 117 ? 20.686 -14.266 -14.863 1.00 88.31 117 LEU A C 1
ATOM 834 O O . LEU A 1 117 ? 21.205 -13.849 -15.899 1.00 88.31 117 LEU A O 1
ATOM 838 N N . GLU A 1 118 ? 21.080 -15.396 -14.271 1.00 91.81 118 GLU A N 1
ATOM 839 C CA . GLU A 1 118 ? 22.148 -16.253 -14.800 1.00 91.81 118 GLU A CA 1
ATOM 840 C C . GLU A 1 118 ? 21.819 -16.778 -16.204 1.00 91.81 118 GLU A C 1
ATOM 842 O O . GLU A 1 118 ? 22.666 -16.754 -17.102 1.00 91.81 118 GLU A O 1
ATOM 847 N N . LEU A 1 119 ? 20.573 -17.217 -16.423 1.00 93.12 119 LEU A N 1
ATOM 848 C CA . LEU A 1 119 ? 20.105 -17.661 -17.735 1.00 93.12 119 LEU A CA 1
ATOM 849 C C . LEU A 1 119 ? 20.162 -16.523 -18.761 1.00 93.12 119 LEU A C 1
ATOM 851 O O . LEU A 1 119 ? 20.749 -16.688 -19.827 1.00 93.12 119 LEU A O 1
ATOM 855 N N . LEU A 1 120 ? 19.576 -15.368 -18.446 1.00 93.75 120 LEU A N 1
ATOM 856 C CA . LEU A 1 120 ? 19.552 -14.214 -19.344 1.00 93.75 120 LEU A CA 1
ATOM 857 C C . LEU A 1 120 ? 20.966 -13.745 -19.696 1.00 93.75 120 LEU A C 1
ATOM 859 O O . LEU A 1 120 ? 21.241 -13.443 -20.857 1.00 93.75 120 LEU A O 1
ATOM 863 N N . GLN A 1 121 ? 21.877 -13.745 -18.719 1.00 93.19 121 GLN A N 1
ATOM 864 C CA . GLN A 1 121 ? 23.279 -13.408 -18.934 1.00 93.19 121 GLN A CA 1
ATOM 865 C C . GLN A 1 121 ? 23.964 -14.408 -19.870 1.00 93.19 121 GLN A C 1
ATOM 867 O O . GLN A 1 121 ? 24.661 -13.989 -20.795 1.00 93.19 121 GLN A O 1
ATOM 872 N N . ARG A 1 122 ? 23.751 -15.715 -19.666 1.00 97.06 122 ARG A N 1
ATOM 873 C CA . ARG A 1 122 ? 24.315 -16.766 -20.525 1.00 97.06 122 ARG A CA 1
ATOM 874 C C . ARG A 1 122 ? 23.827 -16.661 -21.969 1.00 97.06 122 ARG A C 1
ATOM 876 O O . ARG A 1 122 ? 24.620 -16.848 -22.886 1.00 97.06 122 ARG A O 1
ATOM 883 N N . GLU A 1 123 ? 22.550 -16.347 -22.166 1.00 97.00 123 GLU A N 1
ATOM 884 C CA . GLU A 1 123 ? 21.951 -16.203 -23.498 1.00 97.00 123 GLU A CA 1
ATOM 885 C C . GLU A 1 123 ? 22.188 -14.809 -24.119 1.00 97.00 123 GLU A C 1
ATOM 887 O O . GLU A 1 123 ? 21.794 -14.560 -25.258 1.00 97.00 123 GLU A O 1
ATOM 892 N N . GLY A 1 124 ? 22.822 -13.879 -23.392 1.00 95.75 124 GLY A N 1
ATOM 893 C CA . GLY A 1 124 ? 23.054 -12.509 -23.856 1.00 95.75 124 GLY A CA 1
ATOM 894 C C . GLY A 1 124 ? 21.767 -11.697 -24.052 1.00 95.75 124 GLY A C 1
ATOM 895 O O . GLY A 1 124 ? 21.724 -10.805 -24.900 1.00 95.75 124 GLY A O 1
ATOM 896 N N . ILE A 1 125 ? 20.708 -12.005 -23.297 1.00 95.25 125 ILE A N 1
ATOM 897 C CA . ILE A 1 125 ? 19.392 -11.366 -23.402 1.00 95.25 125 ILE A CA 1
ATOM 898 C C . ILE A 1 125 ? 19.260 -10.278 -22.334 1.00 95.25 125 ILE A C 1
ATOM 900 O O . ILE A 1 125 ? 19.402 -10.530 -21.142 1.00 95.25 125 ILE A O 1
ATOM 904 N N . THR A 1 126 ? 18.917 -9.058 -22.750 1.00 94.44 126 THR A N 1
ATOM 905 C CA . THR A 1 126 ? 18.504 -7.994 -21.825 1.00 94.44 126 THR A CA 1
ATOM 906 C C . THR A 1 126 ? 17.005 -8.094 -21.549 1.00 94.44 126 THR A C 1
ATOM 908 O O . THR A 1 126 ? 16.203 -8.159 -22.480 1.00 94.44 126 THR A O 1
ATOM 911 N N . ALA A 1 127 ? 16.626 -8.068 -20.273 1.00 92.19 127 ALA A N 1
ATOM 912 C CA . ALA A 1 127 ? 15.238 -8.066 -19.823 1.00 92.19 127 ALA A CA 1
ATOM 913 C C . ALA A 1 127 ? 14.993 -6.939 -18.815 1.00 92.19 127 ALA A C 1
ATOM 915 O O . ALA A 1 127 ? 15.931 -6.347 -18.281 1.00 92.19 127 ALA A O 1
ATOM 916 N N . THR A 1 128 ? 13.724 -6.655 -18.540 1.00 90.50 128 THR A N 1
ATOM 917 C CA . THR A 1 128 ? 13.314 -5.712 -17.495 1.00 90.50 128 THR A CA 1
ATOM 918 C C . THR A 1 128 ? 12.767 -6.485 -16.305 1.00 90.50 128 THR A C 1
ATOM 920 O O . THR A 1 128 ? 11.913 -7.349 -16.468 1.00 90.50 128 THR A O 1
ATOM 923 N N . PHE A 1 129 ? 13.226 -6.160 -15.104 1.00 85.19 129 PHE A N 1
ATOM 924 C CA . PHE A 1 129 ? 12.655 -6.689 -13.872 1.00 85.19 129 PHE A CA 1
ATOM 925 C C . PHE A 1 129 ? 11.850 -5.583 -13.196 1.00 85.19 129 PHE A C 1
ATOM 927 O O . PHE A 1 129 ? 12.285 -4.432 -13.142 1.00 85.19 129 PHE A O 1
ATOM 934 N N . GLY A 1 130 ? 10.662 -5.939 -12.717 1.00 80.44 130 GLY A N 1
ATOM 935 C CA . GLY A 1 130 ? 9.916 -5.173 -11.736 1.00 80.44 130 GLY A CA 1
ATOM 936 C C . GLY A 1 130 ? 10.636 -5.173 -10.387 1.00 80.44 130 GLY A C 1
ATOM 937 O O . GLY A 1 130 ? 11.825 -5.477 -10.286 1.00 80.44 130 GLY A O 1
ATOM 938 N N . ILE A 1 131 ? 9.917 -4.817 -9.330 1.00 81.31 131 ILE A N 1
ATOM 939 C CA . ILE A 1 131 ? 10.512 -4.572 -8.013 1.00 81.31 131 ILE A CA 1
ATOM 940 C C . ILE A 1 131 ? 11.123 -5.872 -7.458 1.00 81.31 131 ILE A C 1
ATOM 942 O O . ILE A 1 131 ? 10.401 -6.826 -7.194 1.00 81.31 131 ILE A O 1
ATOM 946 N N . THR A 1 132 ? 12.442 -5.913 -7.249 1.00 83.62 132 THR A N 1
ATOM 947 C CA . THR A 1 132 ? 13.151 -7.040 -6.606 1.00 83.62 132 THR A CA 1
ATOM 948 C C . THR A 1 132 ? 13.060 -6.965 -5.077 1.00 83.62 132 THR A C 1
ATOM 950 O O . THR A 1 132 ? 12.643 -5.946 -4.531 1.00 83.62 132 THR A O 1
ATOM 953 N N . ALA A 1 133 ? 13.499 -8.001 -4.351 1.00 81.94 133 ALA A N 1
ATOM 954 C CA . ALA A 1 133 ? 13.552 -7.974 -2.880 1.00 81.94 133 ALA A CA 1
ATOM 955 C C . ALA A 1 133 ? 14.410 -6.819 -2.330 1.00 81.94 133 ALA A C 1
ATOM 957 O O . ALA A 1 133 ? 14.010 -6.113 -1.403 1.00 81.94 133 ALA A O 1
ATOM 958 N N . ALA A 1 134 ? 15.573 -6.578 -2.943 1.00 81.81 134 ALA A N 1
ATOM 959 C CA . ALA A 1 134 ? 16.443 -5.463 -2.576 1.00 81.81 134 ALA A CA 1
ATOM 960 C C . ALA A 1 134 ? 15.770 -4.105 -2.838 1.00 81.81 134 ALA A C 1
ATOM 962 O O . ALA A 1 134 ? 15.856 -3.207 -1.998 1.00 81.81 134 ALA A O 1
ATOM 963 N N . GLU A 1 135 ? 15.066 -3.983 -3.966 1.00 84.69 135 GLU A N 1
ATOM 964 C CA . GLU A 1 135 ? 14.331 -2.772 -4.331 1.00 84.69 135 GLU A CA 1
ATOM 965 C C . GLU A 1 135 ? 13.127 -2.543 -3.404 1.00 84.69 135 GLU A C 1
ATOM 967 O O . GLU A 1 135 ? 12.927 -1.423 -2.944 1.00 84.69 135 GLU A O 1
ATOM 972 N N . ARG A 1 136 ? 12.380 -3.594 -3.025 1.00 85.50 136 ARG A N 1
ATOM 973 C CA . ARG A 1 136 ? 11.331 -3.514 -1.989 1.00 85.50 136 ARG A CA 1
ATOM 974 C C . ARG A 1 136 ? 11.903 -2.955 -0.694 1.00 85.50 136 ARG A C 1
ATOM 976 O O . ARG A 1 136 ? 11.375 -1.992 -0.147 1.00 85.50 136 ARG A O 1
ATOM 983 N N . ALA A 1 137 ? 13.010 -3.524 -0.221 1.00 86.44 137 ALA A N 1
ATOM 984 C CA . ALA A 1 137 ? 13.640 -3.086 1.016 1.00 86.44 137 ALA A CA 1
ATOM 985 C C . ALA A 1 137 ? 14.130 -1.628 0.934 1.00 86.44 137 ALA A C 1
ATOM 987 O O . ALA A 1 137 ? 14.038 -0.895 1.919 1.00 86.44 137 ALA A O 1
ATOM 988 N N . ALA A 1 138 ? 14.643 -1.192 -0.223 1.00 90.06 138 ALA A N 1
ATOM 989 C CA . ALA A 1 138 ? 15.007 0.204 -0.458 1.00 90.06 138 ALA A CA 1
ATOM 990 C C . ALA A 1 138 ? 13.780 1.124 -0.416 1.00 90.06 138 ALA A C 1
ATOM 992 O O . ALA A 1 138 ? 13.778 2.078 0.354 1.00 90.06 138 ALA A O 1
ATOM 993 N N . GLN A 1 139 ? 12.707 0.782 -1.131 1.00 90.62 139 GLN A N 1
ATOM 994 C CA . GLN A 1 139 ? 11.475 1.571 -1.147 1.00 90.62 139 GLN A CA 1
ATOM 995 C C . GLN A 1 139 ? 10.834 1.699 0.241 1.00 90.62 139 GLN A C 1
ATOM 997 O O . GLN A 1 139 ? 10.369 2.782 0.593 1.00 90.62 139 GLN A O 1
ATOM 1002 N N . ILE A 1 140 ? 10.846 0.637 1.057 1.00 90.31 140 ILE A N 1
ATOM 1003 C CA . ILE A 1 140 ? 10.351 0.695 2.442 1.00 90.31 140 ILE A CA 1
ATOM 1004 C C . ILE A 1 140 ? 11.197 1.675 3.278 1.00 90.31 140 ILE A C 1
ATOM 1006 O O . ILE A 1 140 ? 10.642 2.519 3.983 1.00 90.31 140 ILE A O 1
ATOM 1010 N N . ARG A 1 141 ? 12.533 1.621 3.170 1.00 93.06 141 ARG A N 1
ATOM 1011 C CA . ARG A 1 141 ? 13.432 2.547 3.887 1.00 93.06 141 ARG A CA 1
ATOM 1012 C C . ARG A 1 141 ? 13.281 3.995 3.428 1.00 93.06 141 ARG A C 1
ATOM 1014 O O . ARG A 1 141 ? 13.280 4.896 4.263 1.00 93.06 141 ARG A O 1
ATOM 1021 N N . ASP A 1 142 ? 13.140 4.219 2.128 1.00 93.06 142 ASP A N 1
ATOM 1022 C CA . ASP A 1 142 ? 12.975 5.559 1.565 1.00 93.06 142 ASP A CA 1
ATOM 1023 C C . ASP A 1 142 ? 11.631 6.167 1.984 1.00 93.06 142 ASP A C 1
ATOM 1025 O O . ASP A 1 142 ? 11.564 7.344 2.352 1.00 93.06 142 ASP A O 1
ATOM 1029 N N . ALA A 1 143 ? 10.570 5.353 2.013 1.00 89.19 143 ALA A N 1
ATOM 1030 C CA . ALA A 1 143 ? 9.272 5.758 2.538 1.00 89.19 143 ALA A CA 1
ATOM 1031 C C . ALA A 1 143 ? 9.353 6.136 4.026 1.00 89.19 143 ALA A C 1
ATOM 1033 O O . ALA A 1 143 ? 8.841 7.186 4.413 1.00 89.19 143 ALA A O 1
ATOM 1034 N N . GLU A 1 144 ? 10.038 5.342 4.855 1.00 92.50 144 GLU A N 1
ATOM 1035 C CA . GLU A 1 144 ? 10.267 5.677 6.266 1.00 92.50 144 GLU A CA 1
ATOM 1036 C C . GLU A 1 144 ? 11.030 6.992 6.425 1.00 92.50 144 GLU A C 1
ATOM 1038 O O . GLU A 1 144 ? 10.625 7.851 7.209 1.00 92.50 144 GLU A O 1
ATOM 1043 N N . ALA A 1 145 ? 12.106 7.191 5.662 1.00 92.94 145 ALA A N 1
ATOM 1044 C CA . ALA A 1 145 ? 12.876 8.428 5.708 1.00 92.94 145 ALA A CA 1
ATOM 1045 C C . ALA A 1 145 ? 12.007 9.647 5.353 1.00 92.94 145 ALA A C 1
ATOM 1047 O O . ALA A 1 145 ? 12.075 10.676 6.031 1.00 92.94 145 ALA A O 1
ATOM 1048 N N . ALA A 1 146 ? 11.142 9.521 4.341 1.00 89.31 146 ALA A N 1
ATOM 1049 C CA . ALA A 1 146 ? 10.188 10.561 3.971 1.00 89.31 146 ALA A CA 1
ATOM 1050 C C . ALA A 1 146 ? 9.153 10.827 5.080 1.00 89.31 146 ALA A C 1
ATOM 1052 O O . ALA A 1 146 ? 8.862 11.987 5.382 1.00 89.31 146 ALA A O 1
ATOM 1053 N N . ILE A 1 147 ? 8.632 9.778 5.728 1.00 85.06 147 ILE A N 1
ATOM 1054 C CA . ILE A 1 147 ? 7.694 9.894 6.856 1.00 85.06 147 ILE A CA 1
ATOM 1055 C C . ILE A 1 147 ? 8.360 10.599 8.039 1.00 85.06 147 ILE A C 1
ATOM 1057 O O . ILE A 1 147 ? 7.797 11.557 8.571 1.00 85.06 147 ILE A O 1
ATOM 1061 N N . VAL A 1 148 ? 9.573 10.195 8.420 1.00 92.44 148 VAL A N 1
ATOM 1062 C CA . VAL A 1 148 ? 10.332 10.823 9.510 1.00 92.44 148 VAL A CA 1
ATOM 1063 C C . VAL A 1 148 ? 10.599 12.295 9.205 1.00 92.44 148 VAL A C 1
ATOM 1065 O O . VAL A 1 148 ? 10.393 13.142 10.075 1.00 92.44 148 VAL A O 1
ATOM 1068 N N . ALA A 1 149 ? 10.998 12.622 7.974 1.00 92.88 149 ALA A N 1
ATOM 1069 C CA . ALA A 1 149 ? 11.242 14.001 7.560 1.00 92.88 149 ALA A CA 1
ATOM 1070 C C . ALA A 1 149 ? 9.973 14.871 7.620 1.00 92.88 149 ALA A C 1
ATOM 1072 O O . ALA A 1 149 ? 10.045 16.031 8.025 1.00 92.88 149 ALA A O 1
ATOM 1073 N N . ALA A 1 150 ? 8.814 14.323 7.245 1.00 79.94 150 ALA A N 1
ATOM 1074 C CA . ALA A 1 150 ? 7.550 15.057 7.217 1.00 79.94 150 ALA A CA 1
ATOM 1075 C C . ALA A 1 150 ? 6.857 15.150 8.590 1.00 79.94 150 ALA A C 1
ATOM 1077 O O . ALA A 1 150 ? 6.249 16.171 8.908 1.00 79.94 150 ALA A O 1
ATOM 1078 N N . ALA A 1 151 ? 6.922 14.090 9.401 1.00 85.75 151 ALA A N 1
ATOM 1079 C CA . ALA A 1 151 ? 6.123 13.934 10.620 1.00 85.75 151 ALA A CA 1
ATOM 1080 C C . ALA A 1 151 ? 6.940 13.961 11.925 1.00 85.75 151 ALA A C 1
ATOM 1082 O O . ALA A 1 151 ? 6.350 13.962 13.012 1.00 85.75 151 ALA A O 1
ATOM 1083 N N . GLY A 1 152 ? 8.276 13.950 11.842 1.00 91.94 152 GLY A N 1
ATOM 1084 C CA . GLY A 1 152 ? 9.192 13.939 12.989 1.00 91.94 152 GLY A CA 1
ATOM 1085 C C . GLY A 1 152 ? 9.224 12.622 13.772 1.00 91.94 152 GLY A C 1
ATOM 1086 O O . GLY A 1 152 ? 9.794 12.570 14.859 1.00 91.94 152 GLY A O 1
ATOM 1087 N N . ARG A 1 153 ? 8.584 11.568 13.257 1.00 91.12 153 ARG A N 1
ATOM 1088 C CA . ARG A 1 153 ? 8.505 10.232 13.864 1.00 91.12 153 ARG A CA 1
ATOM 1089 C C . ARG A 1 153 ? 8.343 9.166 12.784 1.00 91.12 153 ARG A C 1
ATOM 1091 O O . ARG A 1 153 ? 7.806 9.470 11.723 1.00 91.12 153 ARG A O 1
ATOM 1098 N N . GLY A 1 154 ? 8.804 7.956 13.078 1.00 89.31 154 GLY A N 1
ATOM 1099 C CA . GLY A 1 154 ? 8.784 6.816 12.163 1.00 89.31 154 GLY A CA 1
ATOM 1100 C C . GLY A 1 154 ? 7.520 5.958 12.229 1.00 89.31 154 GLY A C 1
ATOM 1101 O O . GLY A 1 154 ? 6.585 6.252 12.977 1.00 89.31 154 GLY A O 1
ATOM 1102 N N . THR A 1 155 ? 7.521 4.868 11.465 1.00 88.44 155 THR A N 1
ATOM 1103 C CA . THR A 1 155 ? 6.436 3.865 11.399 1.00 88.44 155 THR A CA 1
ATOM 1104 C C . THR A 1 155 ? 6.534 2.776 12.472 1.00 88.44 155 THR A C 1
ATOM 1106 O O . THR A 1 155 ? 5.696 1.881 12.519 1.00 88.44 155 THR A O 1
ATOM 1109 N N . ASN A 1 156 ? 7.530 2.847 13.362 1.00 87.94 156 ASN A N 1
ATOM 1110 C CA . ASN A 1 156 ? 7.740 1.914 14.478 1.00 87.94 156 ASN A CA 1
ATOM 1111 C C . ASN A 1 156 ? 7.903 0.436 14.061 1.00 87.94 156 ASN A C 1
ATOM 1113 O O . ASN A 1 156 ? 7.594 -0.454 14.849 1.00 87.94 156 ASN A O 1
ATOM 1117 N N . GLY A 1 157 ? 8.383 0.161 12.843 1.00 89.75 157 GLY A N 1
ATOM 1118 C CA . GLY A 1 157 ? 8.547 -1.209 12.330 1.00 89.75 157 GLY A CA 1
ATOM 1119 C C . GLY A 1 157 ? 7.256 -1.839 11.790 1.00 89.75 157 GLY A C 1
ATOM 1120 O O . GLY A 1 157 ? 7.178 -3.058 11.647 1.00 89.75 157 GLY A O 1
ATOM 1121 N N . TRP A 1 158 ? 6.243 -1.019 11.494 1.00 92.56 158 TRP A N 1
ATOM 1122 C CA . TRP A 1 158 ? 4.968 -1.453 10.926 1.00 92.56 158 TRP A CA 1
ATOM 1123 C C . TRP A 1 158 ? 4.905 -1.134 9.442 1.00 92.56 158 TRP A C 1
ATOM 1125 O O . TRP A 1 158 ? 5.101 0.009 9.030 1.00 92.56 158 TRP A O 1
ATOM 1135 N N . PHE A 1 159 ? 4.619 -2.145 8.637 1.00 92.81 159 PHE A N 1
ATOM 1136 C CA . PHE A 1 159 ? 4.502 -2.038 7.194 1.00 92.81 159 PHE A CA 1
ATOM 1137 C C . PHE A 1 159 ? 3.093 -2.426 6.757 1.00 92.81 159 PHE A C 1
ATOM 1139 O O . PHE A 1 159 ? 2.503 -3.358 7.291 1.00 92.81 159 PHE A O 1
ATOM 1146 N N . ARG A 1 160 ? 2.541 -1.718 5.770 1.00 92.50 160 ARG A N 1
ATOM 1147 C CA . ARG A 1 160 ? 1.301 -2.111 5.096 1.00 92.50 160 ARG A CA 1
ATOM 1148 C C . ARG A 1 160 ? 1.556 -2.127 3.591 1.00 92.50 160 ARG A C 1
ATOM 1150 O O . ARG A 1 160 ? 1.851 -1.060 3.047 1.00 92.50 160 ARG A O 1
ATOM 1157 N N . PRO A 1 161 ? 1.429 -3.280 2.917 1.00 91.25 161 PRO A N 1
ATOM 1158 C CA . PRO A 1 161 ? 1.711 -3.368 1.496 1.00 91.25 161 PRO A CA 1
ATOM 1159 C C . PRO A 1 161 ? 0.700 -2.544 0.686 1.00 91.25 161 PRO A C 1
ATOM 1161 O O . PRO A 1 161 ? -0.504 -2.564 0.983 1.00 91.25 161 PRO A O 1
ATOM 1164 N N . PRO A 1 162 ? 1.158 -1.807 -0.343 1.00 88.12 162 PRO A N 1
ATOM 1165 C CA . PRO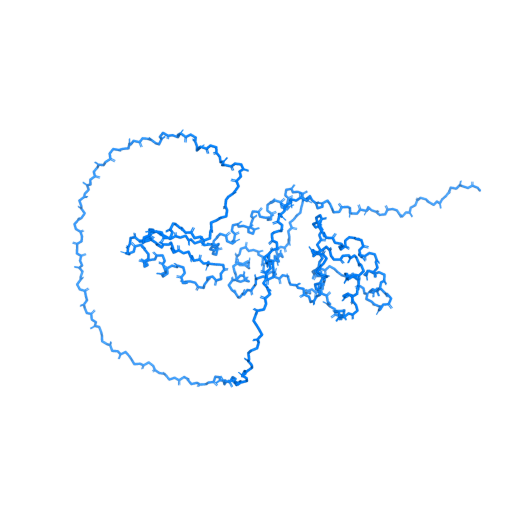 A 1 162 ? 0.270 -1.179 -1.310 1.00 88.12 162 PRO A CA 1
ATOM 1166 C C . PRO A 1 162 ? -0.725 -2.193 -1.884 1.00 88.12 162 PRO A C 1
ATOM 1168 O O . PRO A 1 162 ? -0.380 -3.345 -2.125 1.00 88.12 162 PRO A O 1
ATOM 1171 N N . TYR A 1 163 ? -1.974 -1.764 -2.080 1.00 86.81 163 TYR A N 1
ATOM 1172 C CA . TYR A 1 163 ? -3.069 -2.587 -2.624 1.00 86.81 163 TYR A CA 1
ATOM 1173 C C . TYR A 1 163 ? -3.451 -3.834 -1.805 1.00 86.81 163 TYR A C 1
ATOM 1175 O O . TYR A 1 163 ? -4.384 -4.532 -2.188 1.00 86.81 163 TYR A O 1
ATOM 1183 N N . GLY A 1 164 ? -2.790 -4.091 -0.671 1.00 88.31 164 GLY A N 1
ATOM 1184 C CA . GLY A 1 164 ? -2.945 -5.344 0.069 1.00 88.31 164 GLY A CA 1
ATOM 1185 C C . GLY A 1 164 ? -2.278 -6.533 -0.618 1.00 88.31 164 GLY A C 1
ATOM 1186 O O . GLY A 1 164 ? -2.597 -7.668 -0.281 1.00 88.31 164 GLY A O 1
ATOM 1187 N N . ASP A 1 165 ? -1.385 -6.274 -1.576 1.00 87.19 165 ASP A N 1
ATOM 1188 C CA . ASP A 1 165 ? -0.653 -7.306 -2.301 1.00 87.19 165 ASP A CA 1
ATOM 1189 C C . ASP A 1 165 ? 0.437 -7.885 -1.392 1.00 87.19 165 ASP A C 1
ATOM 1191 O O . ASP A 1 165 ? 1.451 -7.238 -1.111 1.00 87.19 165 ASP A O 1
ATOM 1195 N N . VAL A 1 166 ? 0.158 -9.056 -0.819 1.00 89.06 166 VAL A N 1
ATOM 1196 C CA . VAL A 1 166 ? 0.975 -9.664 0.229 1.00 89.06 166 VAL A CA 1
ATOM 1197 C C . VAL A 1 166 ? 1.091 -11.166 0.028 1.00 89.06 166 VAL A C 1
ATOM 1199 O O . VAL A 1 166 ? 0.107 -11.864 -0.211 1.00 89.06 166 VAL A O 1
ATOM 1202 N N . ASP A 1 167 ? 2.309 -11.659 0.201 1.00 88.62 167 ASP A N 1
ATOM 1203 C CA . ASP A 1 167 ? 2.638 -13.070 0.331 1.00 88.62 167 ASP A CA 1
ATOM 1204 C C . ASP A 1 167 ? 3.800 -13.256 1.320 1.00 88.62 167 ASP A C 1
ATOM 1206 O O . ASP A 1 167 ? 4.322 -12.293 1.895 1.00 88.62 167 ASP A O 1
ATOM 1210 N N . ASP A 1 168 ? 4.222 -14.506 1.516 1.00 89.31 168 ASP A N 1
ATOM 1211 C CA . ASP A 1 168 ? 5.311 -14.859 2.430 1.00 89.31 168 ASP A CA 1
ATOM 1212 C C . ASP A 1 168 ? 6.644 -14.184 2.064 1.00 89.31 168 ASP A C 1
ATOM 1214 O O . ASP A 1 168 ? 7.462 -13.903 2.942 1.00 89.31 168 ASP A O 1
ATOM 1218 N N . GLY A 1 169 ? 6.879 -13.907 0.777 1.00 86.50 169 GLY A N 1
ATOM 1219 C CA . GLY A 1 169 ? 8.070 -13.213 0.301 1.00 86.50 169 GLY A CA 1
ATOM 1220 C C . GLY A 1 169 ? 8.081 -11.753 0.741 1.00 86.50 169 GLY A C 1
ATOM 1221 O O . GLY A 1 169 ? 9.061 -11.302 1.334 1.00 86.50 169 GLY A O 1
ATOM 1222 N N . VAL A 1 170 ? 6.970 -11.044 0.533 1.00 87.44 170 VAL A N 1
ATOM 1223 C CA . VAL A 1 170 ? 6.792 -9.651 0.970 1.00 87.44 170 VAL A CA 1
ATOM 1224 C C . VAL A 1 170 ? 6.934 -9.529 2.488 1.00 87.44 170 VAL A C 1
ATOM 1226 O O . VAL A 1 170 ? 7.675 -8.665 2.961 1.00 87.44 170 VAL A O 1
ATOM 1229 N N . VAL A 1 171 ? 6.279 -10.409 3.255 1.00 91.12 171 VAL A N 1
ATOM 1230 C CA . VAL A 1 171 ? 6.354 -10.404 4.728 1.00 91.12 171 VAL A CA 1
ATOM 1231 C C . VAL A 1 171 ? 7.791 -10.635 5.200 1.00 91.12 171 VAL A C 1
ATOM 1233 O O . VAL A 1 171 ? 8.295 -9.898 6.050 1.00 91.12 171 VAL A O 1
ATOM 1236 N N . ARG A 1 172 ? 8.481 -11.625 4.621 1.00 91.12 172 ARG A N 1
ATOM 1237 C CA . ARG A 1 172 ? 9.881 -11.936 4.937 1.00 91.12 172 ARG A CA 1
ATOM 1238 C C . ARG A 1 172 ? 10.813 -10.769 4.617 1.00 91.12 172 ARG A C 1
ATOM 1240 O O . ARG A 1 172 ? 11.662 -10.436 5.443 1.00 91.12 172 ARG A O 1
ATOM 1247 N N . ASP A 1 173 ? 10.673 -10.156 3.445 1.00 88.56 173 ASP A N 1
ATOM 1248 C CA . ASP A 1 173 ? 11.540 -9.056 3.015 1.00 88.56 173 ASP A CA 1
ATOM 1249 C C . ASP A 1 173 ? 11.325 -7.797 3.862 1.00 88.56 173 ASP A C 1
ATOM 1251 O O . ASP A 1 173 ? 12.299 -7.161 4.270 1.00 88.56 173 ASP A O 1
ATOM 1255 N N . ALA A 1 174 ? 10.071 -7.460 4.184 1.00 90.94 174 ALA A N 1
ATOM 1256 C CA . ALA A 1 174 ? 9.750 -6.345 5.073 1.00 90.94 174 ALA A CA 1
ATOM 1257 C C . ALA A 1 174 ? 10.336 -6.565 6.477 1.00 90.94 174 ALA A C 1
ATOM 1259 O O . ALA A 1 174 ? 11.016 -5.683 7.011 1.00 90.94 174 ALA A O 1
ATOM 1260 N N . ALA A 1 175 ? 10.166 -7.767 7.040 1.00 92.75 175 ALA A N 1
ATOM 1261 C CA . ALA A 1 175 ? 10.733 -8.123 8.336 1.00 92.75 175 ALA A CA 1
ATOM 1262 C C . ALA A 1 175 ? 12.265 -8.030 8.338 1.00 92.75 175 ALA A C 1
ATOM 1264 O O . ALA A 1 175 ? 12.842 -7.403 9.228 1.00 92.75 175 ALA A O 1
ATOM 1265 N N . ALA A 1 176 ? 12.924 -8.577 7.311 1.00 90.38 176 ALA A N 1
ATOM 1266 C CA . ALA A 1 176 ? 14.376 -8.500 7.150 1.00 90.38 176 ALA A CA 1
ATOM 1267 C C . ALA A 1 176 ? 14.883 -7.057 6.974 1.00 90.38 176 ALA A C 1
ATOM 1269 O O . ALA A 1 176 ? 16.011 -6.748 7.360 1.00 90.38 176 ALA A O 1
ATOM 1270 N N . ALA A 1 177 ? 14.055 -6.164 6.426 1.00 90.19 177 ALA A N 1
ATOM 1271 C CA . ALA A 1 177 ? 14.373 -4.749 6.280 1.00 90.19 177 ALA A CA 1
ATOM 1272 C C . ALA A 1 177 ? 14.195 -3.933 7.576 1.00 90.19 177 ALA A C 1
ATOM 1274 O O . ALA A 1 177 ? 14.667 -2.798 7.619 1.00 90.19 177 ALA A O 1
ATOM 1275 N N . GLY A 1 178 ? 13.566 -4.487 8.621 1.00 92.44 178 GLY A N 1
ATOM 1276 C CA . GLY A 1 178 ? 13.307 -3.801 9.895 1.00 92.44 178 GLY A CA 1
ATOM 1277 C C . GLY A 1 178 ? 11.829 -3.531 10.200 1.00 92.44 178 GLY A C 1
ATOM 1278 O O . GLY A 1 178 ? 11.533 -2.857 11.186 1.00 92.44 178 GLY A O 1
ATOM 1279 N N . TRP A 1 179 ? 10.907 -4.071 9.396 1.00 95.19 179 TRP A N 1
ATOM 1280 C CA . TRP A 1 179 ? 9.457 -3.955 9.574 1.00 95.19 179 TRP A CA 1
ATOM 1281 C C . TRP A 1 179 ? 8.812 -5.321 9.827 1.00 95.19 179 TRP A C 1
ATOM 1283 O O . TRP A 1 179 ? 8.201 -5.896 8.925 1.00 95.19 179 TRP A O 1
ATOM 1293 N N . PRO A 1 180 ? 8.965 -5.888 11.036 1.00 93.94 180 PRO A N 1
ATOM 1294 C CA . PRO A 1 180 ? 8.497 -7.239 11.339 1.00 93.94 180 PRO A CA 1
ATOM 1295 C C . PRO A 1 180 ? 6.970 -7.368 11.385 1.00 93.94 180 PRO A C 1
ATOM 1297 O O . PRO A 1 180 ? 6.461 -8.485 11.337 1.00 93.94 180 PRO A O 1
ATOM 1300 N N . VAL A 1 181 ? 6.235 -6.257 11.488 1.00 93.88 181 VAL A N 1
ATOM 1301 C CA . VAL A 1 181 ? 4.772 -6.271 11.565 1.00 93.88 181 VAL A CA 1
ATOM 1302 C C . VAL A 1 181 ? 4.189 -5.845 10.224 1.00 93.88 181 VAL A C 1
ATOM 1304 O O . VAL A 1 181 ? 4.306 -4.685 9.834 1.00 93.88 181 VAL A O 1
ATOM 1307 N N . THR A 1 182 ? 3.525 -6.776 9.537 1.00 94.12 182 THR A N 1
ATOM 1308 C CA . THR A 1 182 ? 2.718 -6.469 8.348 1.00 94.12 182 THR A CA 1
ATOM 1309 C C . THR A 1 182 ? 1.259 -6.266 8.757 1.00 94.12 182 THR A C 1
ATOM 1311 O O . THR A 1 182 ? 0.577 -7.215 9.137 1.00 94.12 182 THR A O 1
ATOM 1314 N N . LEU A 1 183 ? 0.780 -5.022 8.704 1.00 94.00 183 LEU A N 1
ATOM 1315 C CA . LEU A 1 183 ? -0.572 -4.636 9.098 1.00 94.00 183 LEU A CA 1
ATOM 1316 C C . LEU A 1 183 ? -1.543 -4.734 7.917 1.00 94.00 183 LEU A C 1
ATOM 1318 O O . LEU A 1 183 ? -1.426 -3.983 6.950 1.00 94.00 183 LEU A O 1
ATOM 1322 N N . MET A 1 184 ? -2.544 -5.604 8.040 1.00 94.69 184 MET A N 1
ATOM 1323 C CA . MET A 1 184 ? -3.661 -5.732 7.095 1.00 94.69 184 MET A CA 1
ATOM 1324 C C . MET A 1 184 ? -4.953 -5.152 7.694 1.00 94.69 184 MET A C 1
ATOM 1326 O O . MET A 1 184 ? -4.919 -4.447 8.700 1.00 94.69 184 MET A O 1
ATOM 1330 N N . TRP A 1 185 ? -6.096 -5.397 7.056 1.00 93.25 185 TRP A N 1
ATOM 1331 C CA . TRP A 1 185 ? -7.407 -4.931 7.508 1.00 93.25 185 TRP A CA 1
ATOM 1332 C C . TRP A 1 185 ? -8.460 -6.025 7.341 1.00 93.25 185 TRP A C 1
ATOM 1334 O O . TRP A 1 185 ? -8.318 -6.907 6.496 1.00 93.25 185 TRP A O 1
ATOM 1344 N N . THR A 1 186 ? -9.531 -5.939 8.127 1.00 90.81 186 THR A N 1
ATOM 1345 C CA . THR A 1 186 ? -10.715 -6.804 7.989 1.00 90.81 186 THR A CA 1
ATOM 1346 C C . THR A 1 186 ? -11.889 -6.063 7.353 1.00 90.81 186 THR A C 1
ATOM 1348 O O . THR A 1 186 ? -12.756 -6.688 6.748 1.00 90.81 186 THR A O 1
ATOM 1351 N N . VAL A 1 187 ? -11.894 -4.724 7.413 1.00 90.25 187 VAL A N 1
ATOM 1352 C CA . VAL A 1 187 ? -12.943 -3.884 6.822 1.00 90.25 187 VAL A CA 1
ATOM 1353 C C . VAL A 1 187 ? -12.329 -2.863 5.874 1.00 90.25 187 VAL A C 1
ATOM 1355 O O . VAL A 1 187 ? -11.579 -1.991 6.301 1.00 90.25 187 VAL A O 1
ATOM 1358 N N . ASP A 1 188 ? -12.668 -2.946 4.588 1.00 91.31 188 ASP A N 1
ATOM 1359 C CA . ASP A 1 188 ? -12.351 -1.909 3.600 1.00 91.31 188 ASP A CA 1
ATOM 1360 C C . ASP A 1 188 ? -13.566 -0.998 3.397 1.00 91.31 188 ASP A C 1
ATOM 1362 O O . ASP A 1 188 ? -14.647 -1.453 3.005 1.00 91.31 188 ASP A O 1
ATOM 1366 N N . SER A 1 189 ? -13.400 0.300 3.653 1.00 89.56 189 SER A N 1
ATOM 1367 C CA . SER A 1 189 ? -14.460 1.289 3.447 1.00 89.56 189 SER A CA 1
ATOM 1368 C C . SER A 1 189 ? -14.808 1.487 1.970 1.00 89.56 189 SER A C 1
ATOM 1370 O O . SER A 1 189 ? -15.929 1.885 1.629 1.00 89.56 189 SER A O 1
ATOM 1372 N N . LEU A 1 190 ? -13.845 1.196 1.086 1.00 90.56 190 LEU A N 1
ATOM 1373 C CA . LEU A 1 190 ? -13.845 1.533 -0.333 1.00 90.56 190 LEU A CA 1
ATOM 1374 C C . LEU A 1 190 ? -14.084 3.026 -0.614 1.00 90.56 190 LEU A C 1
ATOM 1376 O O . LEU A 1 190 ? -14.494 3.377 -1.722 1.00 90.56 190 LEU A O 1
ATOM 1380 N N . GLY A 1 191 ? -13.806 3.912 0.351 1.00 87.88 191 GLY A N 1
ATOM 1381 C CA . GLY A 1 191 ? -13.993 5.359 0.197 1.00 87.88 191 GLY A CA 1
ATOM 1382 C C . GLY A 1 191 ? -13.179 5.950 -0.949 1.00 87.88 191 GLY A C 1
ATOM 1383 O O . GLY A 1 191 ? -13.638 6.869 -1.620 1.00 87.88 191 GLY A O 1
ATOM 1384 N N . TRP A 1 192 ? -12.041 5.331 -1.277 1.00 87.81 192 TRP A N 1
ATOM 1385 C CA . TRP A 1 192 ? -11.207 5.660 -2.435 1.00 87.81 192 TRP A CA 1
ATOM 1386 C C . TRP A 1 192 ? -11.925 5.578 -3.793 1.00 87.81 192 TRP A C 1
ATOM 1388 O O . TRP A 1 192 ? -11.412 6.115 -4.773 1.00 87.81 192 TRP A O 1
ATOM 1398 N N . LYS A 1 193 ? -13.088 4.914 -3.879 1.00 89.44 193 LYS A N 1
ATOM 1399 C CA . LYS A 1 193 ? -13.882 4.845 -5.115 1.00 89.44 193 LYS A CA 1
ATOM 1400 C C . LYS A 1 193 ? -14.660 6.128 -5.418 1.00 89.44 193 LYS A C 1
ATOM 1402 O O . LYS A 1 193 ? -15.120 6.260 -6.550 1.00 89.44 193 LYS A O 1
ATOM 1407 N N . GLY A 1 194 ? -14.839 7.034 -4.453 1.00 89.06 194 GLY A N 1
ATOM 1408 C CA . GLY A 1 194 ? -15.595 8.273 -4.668 1.00 89.06 194 GLY A CA 1
ATOM 1409 C C . GLY A 1 194 ? -17.087 8.037 -4.951 1.00 89.06 194 GLY A C 1
ATOM 1410 O O . GLY A 1 194 ? -17.677 8.708 -5.796 1.00 89.06 194 GLY A O 1
ATOM 1411 N N . THR A 1 195 ? -17.689 7.006 -4.345 1.00 90.06 195 THR A N 1
ATOM 1412 C CA . THR A 1 195 ? -19.091 6.608 -4.595 1.00 90.06 195 THR A CA 1
ATOM 1413 C C . THR A 1 195 ? -20.111 7.314 -3.694 1.00 90.06 195 THR A C 1
ATOM 1415 O O . THR A 1 195 ? -21.296 6.992 -3.755 1.00 90.06 195 THR A O 1
ATOM 1418 N N . GLY A 1 196 ? -19.668 8.250 -2.856 1.00 92.56 196 GLY A N 1
ATOM 1419 C CA . GLY A 1 196 ? -20.457 8.990 -1.877 1.00 92.56 196 GLY A CA 1
ATOM 1420 C C . GLY A 1 196 ? -20.300 8.462 -0.446 1.00 92.56 196 GLY A C 1
ATOM 1421 O O . GLY A 1 196 ? -20.210 7.254 -0.205 1.00 92.56 196 GLY A O 1
ATOM 1422 N N . ALA A 1 197 ? -20.339 9.380 0.525 1.00 91.06 197 ALA A N 1
ATOM 1423 C CA . ALA A 1 197 ? -20.144 9.088 1.947 1.00 91.06 197 ALA A CA 1
ATOM 1424 C C . ALA A 1 197 ? -21.190 8.124 2.537 1.00 91.06 197 ALA A C 1
ATOM 1426 O O . ALA A 1 197 ? -20.903 7.429 3.513 1.00 91.06 197 ALA A O 1
ATOM 1427 N N . ASP A 1 198 ? -22.406 8.072 1.986 1.00 92.56 198 ASP A N 1
ATOM 1428 C CA . ASP A 1 198 ? -23.459 7.143 2.430 1.00 92.56 198 ASP A CA 1
ATOM 1429 C C . ASP A 1 198 ? -23.082 5.689 2.137 1.00 92.56 198 ASP A C 1
ATOM 1431 O O . ASP A 1 198 ? -23.124 4.849 3.033 1.00 92.56 198 ASP A O 1
ATOM 1435 N N . ALA A 1 199 ? -22.573 5.414 0.932 1.00 90.12 199 ALA A N 1
ATOM 1436 C CA . ALA A 1 199 ? -22.106 4.083 0.553 1.00 90.12 199 ALA A CA 1
ATOM 1437 C C . ALA A 1 199 ? -20.924 3.606 1.414 1.00 90.12 199 ALA A C 1
ATOM 1439 O O . ALA A 1 199 ? -20.752 2.406 1.631 1.00 90.12 199 ALA A O 1
ATOM 1440 N N . VAL A 1 200 ? -20.103 4.539 1.905 1.00 88.50 200 VAL A N 1
ATOM 1441 C CA . VAL A 1 200 ? -19.021 4.249 2.851 1.00 88.50 200 VAL A CA 1
ATOM 1442 C C . VAL A 1 200 ? -19.580 3.879 4.229 1.00 88.50 200 VAL A C 1
ATOM 1444 O O . VAL A 1 200 ? -19.162 2.882 4.819 1.00 88.50 200 VAL A O 1
ATOM 1447 N N . VAL A 1 201 ? -20.548 4.645 4.743 1.00 86.69 201 VAL A N 1
ATOM 1448 C CA . VAL A 1 201 ? -21.171 4.374 6.050 1.00 86.69 201 VAL A CA 1
ATOM 1449 C C . VAL A 1 201 ? -21.911 3.044 6.065 1.00 86.69 201 VAL A C 1
ATOM 1451 O O . VAL A 1 201 ? -21.830 2.329 7.063 1.00 86.69 201 VAL A O 1
ATOM 1454 N N . ASP A 1 202 ? -22.564 2.670 4.969 1.00 83.81 202 ASP A N 1
ATOM 1455 C CA . ASP A 1 202 ? -23.308 1.411 4.871 1.00 83.81 202 ASP A CA 1
ATOM 1456 C C . ASP A 1 202 ? -22.415 0.164 4.971 1.00 83.81 202 ASP A C 1
ATOM 1458 O O . ASP A 1 202 ? -22.902 -0.918 5.295 1.00 83.81 202 ASP A O 1
ATOM 1462 N N . ARG A 1 203 ? -21.095 0.291 4.773 1.00 74.06 203 ARG A N 1
ATOM 1463 C CA . ARG A 1 203 ? -20.148 -0.813 5.018 1.00 74.06 203 ARG A CA 1
ATOM 1464 C C . ARG A 1 203 ? -19.833 -1.034 6.494 1.00 74.06 203 ARG A C 1
ATOM 1466 O O . ARG A 1 203 ? -19.407 -2.127 6.859 1.00 74.06 203 ARG A O 1
ATOM 1473 N N . ARG A 1 204 ? -20.093 -0.043 7.355 1.00 65.38 204 ARG A N 1
ATOM 1474 C CA . ARG A 1 204 ? -19.848 -0.112 8.805 1.00 65.38 204 ARG A CA 1
ATOM 1475 C C . ARG A 1 204 ? -20.510 -1.325 9.481 1.00 65.38 204 ARG A C 1
ATOM 1477 O O . ARG A 1 204 ? -19.815 -2.009 10.224 1.00 65.38 204 ARG A O 1
ATOM 1484 N N . PRO A 1 205 ? -21.814 -1.621 9.298 1.00 58.56 205 PRO A N 1
ATOM 1485 C CA . PRO A 1 205 ? -22.470 -2.686 10.056 1.00 58.56 205 PRO A CA 1
ATOM 1486 C C . PRO A 1 205 ? -22.149 -4.083 9.512 1.00 58.56 205 PRO A C 1
ATOM 1488 O O . PRO A 1 205 ? -22.290 -5.057 10.239 1.00 58.56 205 PRO A O 1
ATOM 1491 N N . ALA A 1 206 ? -21.736 -4.187 8.244 1.00 60.66 206 ALA A N 1
ATOM 1492 C CA . ALA A 1 206 ? -21.486 -5.466 7.582 1.00 60.66 206 ALA A CA 1
ATOM 1493 C C . ALA A 1 206 ? -20.114 -6.073 7.926 1.00 60.66 206 ALA A C 1
ATOM 1495 O O . ALA A 1 206 ? -19.950 -7.281 7.795 1.00 60.66 206 ALA A O 1
ATOM 1496 N N . GLY A 1 207 ? -19.145 -5.249 8.344 1.00 62.28 207 GLY A N 1
ATOM 1497 C CA . GLY A 1 207 ? -17.775 -5.687 8.640 1.00 62.28 207 GLY A CA 1
ATOM 1498 C C . GLY A 1 207 ? -17.333 -5.537 10.099 1.00 62.28 207 GLY A C 1
ATOM 1499 O O . GLY A 1 207 ? -16.232 -5.955 10.438 1.00 62.28 207 GLY A O 1
ATOM 1500 N N . ALA A 1 208 ? -18.134 -4.919 10.972 1.00 73.06 208 ALA A N 1
ATOM 1501 C CA . ALA A 1 208 ? -17.729 -4.714 12.361 1.00 73.06 208 ALA A CA 1
ATOM 1502 C C . ALA A 1 208 ? -17.753 -6.028 13.164 1.00 73.06 208 ALA A C 1
ATOM 1504 O O . ALA A 1 208 ? -18.812 -6.598 13.415 1.00 73.06 208 ALA A O 1
ATOM 1505 N N . GLU A 1 209 ? -16.582 -6.448 13.636 1.00 86.31 209 GLU A N 1
ATOM 1506 C CA . GLU A 1 209 ? -16.374 -7.531 14.602 1.00 86.31 209 GLU A CA 1
ATOM 1507 C C . GLU A 1 209 ? -15.368 -7.078 15.682 1.00 86.31 209 GLU A C 1
ATOM 1509 O O . GLU A 1 209 ? -14.615 -6.125 15.449 1.00 86.31 209 GLU A O 1
ATOM 1514 N N . PRO A 1 210 ? -15.368 -7.661 16.897 1.00 90.62 210 PRO A N 1
ATOM 1515 C CA . PRO A 1 210 ? -14.350 -7.355 17.905 1.00 90.62 210 PRO A CA 1
ATOM 1516 C C . PRO A 1 210 ? -12.931 -7.538 17.346 1.00 90.62 210 PRO A C 1
ATOM 1518 O O . PRO A 1 210 ? -12.611 -8.598 16.820 1.00 90.62 210 PRO A O 1
ATOM 1521 N N . GLY A 1 211 ? -12.091 -6.504 17.458 1.00 89.50 211 GLY A N 1
ATOM 1522 C CA . GLY A 1 211 ? -10.729 -6.501 16.905 1.00 89.50 211 GLY A CA 1
ATOM 1523 C C . GLY A 1 211 ? -10.620 -6.088 15.430 1.00 89.50 211 GLY A C 1
ATOM 1524 O O . GLY A 1 211 ? -9.527 -6.139 14.873 1.00 89.50 211 GLY A O 1
ATOM 1525 N N . ALA A 1 212 ? -11.713 -5.663 14.786 1.00 91.00 212 ALA A N 1
ATOM 1526 C CA . ALA A 1 212 ? -11.675 -5.243 13.388 1.00 91.00 212 ALA A CA 1
ATOM 1527 C C . ALA A 1 212 ? -10.712 -4.069 13.133 1.00 91.00 212 ALA A C 1
ATOM 1529 O O . ALA A 1 212 ? -10.716 -3.065 13.848 1.00 91.00 212 ALA A O 1
ATOM 1530 N N . ILE A 1 213 ? -9.956 -4.163 12.037 1.00 92.62 213 ILE A N 1
ATOM 1531 C CA . ILE A 1 213 ? -9.063 -3.105 11.553 1.00 92.62 213 ILE A CA 1
ATOM 1532 C C . ILE A 1 213 ? -9.683 -2.509 10.291 1.00 92.62 213 ILE A C 1
ATOM 1534 O O . ILE A 1 213 ? -9.917 -3.219 9.310 1.00 92.62 213 ILE A O 1
ATOM 1538 N N . TYR A 1 214 ? -9.953 -1.204 10.324 1.00 91.50 214 TYR A N 1
ATOM 1539 C CA . TYR A 1 214 ? -10.587 -0.470 9.229 1.00 91.50 214 TYR A CA 1
ATOM 1540 C C . TYR A 1 214 ? -9.542 0.182 8.321 1.00 91.50 214 TYR A C 1
ATOM 1542 O O . TYR A 1 214 ? -8.730 0.991 8.774 1.00 91.50 214 TYR A O 1
ATOM 1550 N N . LEU A 1 215 ? -9.612 -0.110 7.023 1.00 92.25 215 LEU A N 1
ATOM 1551 C CA . LEU A 1 215 ? -8.886 0.609 5.985 1.00 92.25 215 LEU A CA 1
ATOM 1552 C C . LEU A 1 215 ? -9.697 1.823 5.512 1.00 92.25 215 LEU A C 1
ATOM 1554 O O . LEU A 1 215 ? -10.800 1.679 4.989 1.00 92.25 215 LEU A O 1
ATOM 1558 N N . LEU A 1 216 ? -9.100 3.008 5.664 1.00 89.75 216 LEU A N 1
ATOM 1559 C CA . LEU A 1 216 ? -9.618 4.305 5.226 1.00 89.75 216 LEU A CA 1
ATOM 1560 C C . LEU A 1 216 ? -8.553 5.054 4.410 1.00 89.75 216 LEU A C 1
ATOM 1562 O O . LEU A 1 216 ? -7.351 4.846 4.589 1.00 89.75 216 LEU A O 1
ATOM 1566 N N . HIS A 1 217 ? -8.987 5.963 3.541 1.00 87.81 217 HIS A N 1
ATOM 1567 C CA . HIS A 1 217 ? -8.149 6.731 2.628 1.00 87.81 217 HIS A CA 1
ATOM 1568 C C . HIS A 1 217 ? -8.382 8.235 2.786 1.00 87.81 217 HIS A C 1
ATOM 1570 O O . HIS A 1 217 ? -9.509 8.703 2.890 1.00 87.81 217 HIS A O 1
ATOM 1576 N N . VAL A 1 218 ? -7.304 9.015 2.715 1.00 83.25 218 VAL A N 1
ATOM 1577 C CA . VAL A 1 218 ? -7.332 10.492 2.785 1.00 83.25 218 VAL A CA 1
ATOM 1578 C C . VAL A 1 218 ? -7.003 11.161 1.446 1.00 83.25 218 VAL A C 1
ATOM 1580 O O . VAL A 1 218 ? -6.746 12.361 1.387 1.00 83.25 218 VAL A O 1
ATOM 1583 N N . GLY A 1 219 ? -6.962 10.381 0.362 1.00 80.25 219 GLY A N 1
ATOM 1584 C CA . GLY A 1 219 ? -6.741 10.907 -0.985 1.00 80.25 219 GLY A CA 1
ATOM 1585 C C . GLY A 1 219 ? -7.887 11.816 -1.435 1.00 80.25 219 GLY A C 1
ATOM 1586 O O . GLY A 1 219 ? -9.012 11.667 -0.975 1.00 80.25 219 GLY A O 1
ATOM 1587 N N . ALA A 1 220 ? -7.615 12.731 -2.369 1.00 78.06 220 ALA A N 1
ATOM 1588 C CA . ALA A 1 220 ? -8.571 13.762 -2.796 1.00 78.06 220 ALA A CA 1
ATOM 1589 C C . ALA A 1 220 ? -9.894 13.222 -3.381 1.00 78.06 220 ALA A C 1
ATOM 1591 O O . ALA A 1 220 ? -10.891 13.933 -3.374 1.00 78.06 220 ALA A O 1
ATOM 1592 N N . ALA A 1 221 ? -9.899 11.988 -3.889 1.00 84.31 221 ALA A N 1
ATOM 1593 C CA . ALA A 1 221 ? -11.098 11.316 -4.392 1.00 84.31 221 ALA A CA 1
ATOM 1594 C C . ALA A 1 221 ? -11.871 10.536 -3.308 1.00 84.31 221 ALA A C 1
ATOM 1596 O O . ALA A 1 221 ? -12.870 9.902 -3.625 1.00 84.31 221 ALA A O 1
ATOM 1597 N N . SER A 1 222 ? -11.380 10.514 -2.063 1.00 85.81 222 SER A N 1
ATOM 1598 C CA . SER A 1 222 ? -11.948 9.700 -0.990 1.00 85.81 222 SER A CA 1
ATOM 1599 C C . SER A 1 222 ? -13.102 10.395 -0.278 1.00 85.81 222 SER A C 1
ATOM 1601 O O . SER A 1 222 ? -12.950 11.520 0.199 1.00 85.81 222 SER A O 1
ATOM 1603 N N . ASP A 1 223 ? -14.204 9.671 -0.092 1.00 92.56 223 ASP A N 1
ATOM 1604 C CA . ASP A 1 223 ? -15.346 10.117 0.718 1.00 92.56 223 ASP A CA 1
ATOM 1605 C C . ASP A 1 223 ? -15.206 9.761 2.214 1.00 92.56 223 ASP A C 1
ATOM 1607 O O . ASP A 1 223 ? -16.084 10.073 3.024 1.00 92.56 223 ASP A O 1
ATOM 1611 N N . ASP A 1 224 ? -14.110 9.100 2.614 1.00 87.50 224 ASP A N 1
ATOM 1612 C CA . ASP A 1 224 ? -13.939 8.595 3.985 1.00 87.50 224 ASP A CA 1
ATOM 1613 C C . ASP A 1 224 ? -13.962 9.710 5.030 1.00 87.50 224 ASP A C 1
ATOM 1615 O O . ASP A 1 224 ? -14.525 9.531 6.108 1.00 87.50 224 ASP A O 1
ATOM 1619 N N . ALA A 1 225 ? -13.388 10.876 4.722 1.00 88.31 225 ALA A N 1
ATOM 1620 C CA . ALA A 1 225 ? -13.346 12.000 5.654 1.00 88.31 225 ALA A CA 1
ATOM 1621 C C . ALA A 1 225 ? -14.753 12.513 6.011 1.00 88.31 225 ALA A C 1
ATOM 1623 O O . ALA A 1 225 ? -15.013 12.846 7.168 1.00 88.31 225 ALA A O 1
ATOM 1624 N N . GLU A 1 226 ? -15.666 12.540 5.036 1.00 91.81 226 GLU A N 1
ATOM 1625 C CA . GLU A 1 226 ? -17.062 12.934 5.240 1.00 91.81 226 GLU A CA 1
ATOM 1626 C C . GLU A 1 226 ? -17.855 11.843 5.979 1.00 91.81 226 GLU A C 1
ATOM 1628 O O . GLU A 1 226 ? -18.667 12.138 6.859 1.00 91.81 226 GLU A O 1
ATOM 1633 N N . ALA A 1 227 ? -17.595 10.569 5.677 1.00 90.88 227 ALA A N 1
ATOM 1634 C CA . ALA A 1 227 ? -18.257 9.437 6.320 1.00 90.88 227 ALA A CA 1
ATOM 1635 C C . ALA A 1 227 ? -17.816 9.210 7.780 1.00 90.88 227 ALA A C 1
ATOM 1637 O O . ALA A 1 227 ? -18.608 8.733 8.603 1.00 90.88 227 ALA A O 1
ATOM 1638 N N . LEU A 1 228 ? -16.569 9.557 8.116 1.00 90.12 228 LEU A N 1
ATOM 1639 C CA . LEU A 1 228 ? -15.897 9.178 9.360 1.00 90.12 228 LEU A CA 1
ATOM 1640 C C . LEU A 1 228 ? -16.679 9.508 10.647 1.00 90.12 228 LEU A C 1
ATOM 1642 O O . LEU A 1 228 ? -16.777 8.622 11.501 1.00 90.12 228 LEU A O 1
ATOM 1646 N N . PRO A 1 229 ? -17.294 10.698 10.827 1.00 91.31 229 PRO A N 1
ATOM 1647 C CA . PRO A 1 229 ? -18.057 10.991 12.042 1.00 91.31 229 PRO A CA 1
ATOM 1648 C C . PRO A 1 229 ? -19.218 10.015 12.275 1.00 91.31 229 PRO A C 1
ATOM 1650 O O . PRO A 1 229 ? -19.483 9.626 13.414 1.00 91.31 229 PRO A O 1
ATOM 1653 N N . ARG A 1 230 ? -19.885 9.582 11.197 1.00 93.25 230 ARG A N 1
ATOM 1654 C CA . ARG A 1 230 ? -21.012 8.639 11.252 1.00 93.25 230 ARG A CA 1
ATOM 1655 C C . ARG A 1 230 ? -20.542 7.207 11.492 1.00 93.25 230 ARG A C 1
ATOM 1657 O O . ARG A 1 230 ? -21.186 6.484 12.250 1.00 93.25 230 ARG A O 1
ATOM 1664 N N . ILE A 1 231 ? -19.400 6.817 10.918 1.00 89.75 231 ILE A N 1
ATOM 1665 C CA . ILE A 1 231 ? -18.748 5.533 11.223 1.00 89.75 231 ILE A CA 1
ATOM 1666 C C . ILE A 1 231 ? -18.414 5.465 12.718 1.00 89.75 231 ILE A C 1
ATOM 1668 O O . ILE A 1 231 ? -18.808 4.520 13.398 1.00 89.75 231 ILE A O 1
ATOM 1672 N N . ILE A 1 232 ? -17.744 6.495 13.248 1.00 89.75 232 ILE A N 1
ATOM 1673 C CA . ILE A 1 232 ? -17.320 6.546 14.652 1.00 89.75 232 ILE A CA 1
ATOM 1674 C C . ILE A 1 232 ? -18.523 6.523 15.595 1.00 89.75 232 ILE A C 1
ATOM 1676 O O . ILE A 1 232 ? -18.559 5.697 16.505 1.00 89.75 232 ILE A O 1
ATOM 1680 N N . GLY A 1 233 ? -19.493 7.428 15.403 1.00 91.75 233 GLY A N 1
ATOM 1681 C CA . GLY A 1 233 ? -20.681 7.501 16.263 1.00 91.75 233 GLY A CA 1
ATOM 1682 C C . GLY A 1 233 ? -21.427 6.174 16.281 1.00 91.75 233 GLY A C 1
ATOM 1683 O O . GLY A 1 233 ? -21.728 5.623 17.332 1.00 91.75 233 GLY A O 1
ATOM 1684 N N . GLY A 1 234 ? -21.559 5.582 15.104 1.00 89.62 234 GLY A N 1
ATOM 1685 C CA . GLY A 1 234 ? -22.127 4.273 14.955 1.00 89.62 234 GLY A CA 1
ATOM 1686 C C . GLY A 1 234 ? -21.401 3.142 15.701 1.00 89.62 234 GLY A C 1
ATOM 1687 O O . GLY A 1 234 ? -22.033 2.337 16.384 1.00 89.62 234 GLY A O 1
ATOM 1688 N N . LEU A 1 235 ? -20.084 3.008 15.547 1.00 89.81 235 LEU A N 1
ATOM 1689 C CA . LEU A 1 235 ? -19.330 1.968 16.260 1.00 89.81 235 LEU A CA 1
ATOM 1690 C C . LEU A 1 235 ? -19.445 2.142 17.785 1.00 89.81 235 LEU A C 1
ATOM 1692 O O . LEU A 1 235 ? -19.581 1.154 18.502 1.00 89.81 235 LEU A O 1
ATOM 1696 N N . ARG A 1 236 ? -19.511 3.385 18.279 1.00 93.12 236 ARG A N 1
ATOM 1697 C CA . ARG A 1 236 ? -19.778 3.659 19.701 1.00 93.12 236 ARG A CA 1
ATOM 1698 C C . ARG A 1 236 ? -21.162 3.200 20.142 1.00 93.12 236 ARG A C 1
ATOM 1700 O O . ARG A 1 236 ? -21.270 2.609 21.211 1.00 93.12 236 ARG A O 1
ATOM 1707 N N . ASP A 1 237 ? -22.192 3.419 19.327 1.00 93.00 237 ASP A N 1
ATOM 1708 C CA . ASP A 1 237 ? -23.558 2.965 19.632 1.00 93.00 237 ASP A CA 1
ATOM 1709 C C . ASP A 1 237 ? -23.651 1.433 19.731 1.00 93.00 237 ASP A C 1
ATOM 1711 O O . ASP A 1 237 ? -24.503 0.902 20.441 1.00 93.00 237 ASP A O 1
ATOM 1715 N N . LEU A 1 238 ? -22.749 0.718 19.049 1.00 89.50 238 LEU A N 1
ATOM 1716 C CA . LEU A 1 238 ? -22.604 -0.739 19.133 1.00 89.50 238 LEU A CA 1
ATOM 1717 C C . LEU A 1 238 ? -21.706 -1.203 20.297 1.00 89.50 238 LEU A C 1
ATOM 1719 O O . LEU A 1 238 ? -21.545 -2.404 20.493 1.00 89.50 238 LEU A O 1
ATOM 1723 N N . GLY A 1 239 ? -21.132 -0.279 21.074 1.00 92.44 239 GLY A N 1
ATOM 1724 C CA . GLY A 1 239 ? -20.302 -0.584 22.242 1.00 92.44 239 GLY A CA 1
ATOM 1725 C C . GLY A 1 239 ? -18.807 -0.769 21.965 1.00 92.44 239 GLY A C 1
ATOM 1726 O O . GLY A 1 239 ? -18.094 -1.222 22.858 1.00 92.44 239 GLY A O 1
ATOM 1727 N N . TYR A 1 240 ? -18.307 -0.416 20.776 1.00 91.94 240 TYR A N 1
ATOM 1728 C CA . TYR A 1 240 ? -16.876 -0.511 20.467 1.00 91.94 240 TYR A CA 1
ATOM 1729 C C . TYR A 1 240 ? -16.065 0.638 21.089 1.00 91.94 240 TYR A C 1
ATOM 1731 O O . TYR A 1 240 ? -16.448 1.812 21.023 1.00 91.94 240 TYR A O 1
ATOM 1739 N N . SER A 1 241 ? -14.900 0.295 21.641 1.00 91.62 241 SER A N 1
ATOM 1740 C CA . SER A 1 241 ? -13.796 1.217 21.929 1.00 91.62 241 SER A CA 1
ATOM 1741 C C . SER A 1 241 ? -12.891 1.384 20.701 1.00 91.62 241 SER A C 1
ATOM 1743 O O . SER A 1 241 ? -12.973 0.616 19.745 1.00 91.62 241 SER A O 1
ATOM 1745 N N . PHE A 1 242 ? -12.042 2.416 20.711 1.00 90.75 242 PHE A N 1
ATOM 1746 C CA . PHE A 1 242 ? -11.058 2.661 19.655 1.00 90.75 242 PHE A CA 1
ATOM 1747 C C . PHE A 1 242 ? -9.662 2.532 20.234 1.00 90.75 242 PHE A C 1
ATOM 1749 O O . PHE A 1 242 ? -9.334 3.208 21.209 1.00 90.75 242 PHE A O 1
ATOM 1756 N N . GLU A 1 243 ? -8.870 1.699 19.585 1.00 89.62 243 GLU A N 1
ATOM 1757 C CA . GLU A 1 243 ? -7.495 1.386 19.933 1.00 89.62 243 GLU A CA 1
ATOM 1758 C C . GLU A 1 243 ? -6.602 1.687 18.725 1.00 89.62 243 GLU A C 1
ATOM 1760 O O . GLU A 1 243 ? -7.052 1.772 17.577 1.00 89.62 243 GLU A O 1
ATOM 1765 N N . THR A 1 244 ? -5.324 1.904 18.986 1.00 88.31 244 THR A N 1
ATOM 1766 C CA . THR A 1 244 ? -4.292 1.949 17.958 1.00 88.31 244 THR A CA 1
ATOM 1767 C C . THR A 1 244 ? -4.071 0.553 17.381 1.00 88.31 244 THR A C 1
ATOM 1769 O O . THR A 1 244 ? -4.347 -0.459 18.020 1.00 88.31 244 THR A O 1
ATOM 1772 N N . ALA A 1 245 ? -3.507 0.482 16.174 1.00 85.81 245 ALA A N 1
ATOM 1773 C CA . ALA A 1 245 ? -3.167 -0.806 15.575 1.00 85.81 245 ALA A CA 1
ATOM 1774 C C . ALA A 1 245 ? -2.209 -1.623 16.468 1.00 85.81 245 ALA A C 1
ATOM 1776 O O . ALA A 1 245 ? -2.354 -2.837 16.553 1.00 85.81 245 ALA A O 1
ATOM 1777 N N . ALA A 1 246 ? -1.294 -0.945 17.176 1.00 86.00 246 ALA A N 1
ATOM 1778 C CA . ALA A 1 246 ? -0.382 -1.555 18.143 1.00 86.00 246 ALA A CA 1
ATOM 1779 C C . ALA A 1 246 ? -1.103 -2.207 19.324 1.00 86.00 246 ALA A C 1
ATOM 1781 O O . ALA A 1 246 ? -0.761 -3.318 19.696 1.00 86.00 246 ALA A O 1
ATOM 1782 N N . GLU A 1 247 ? -2.123 -1.556 19.876 1.00 89.44 247 GLU A N 1
ATOM 1783 C CA . GLU A 1 247 ? -2.921 -2.127 20.966 1.00 89.44 247 GLU A CA 1
ATOM 1784 C C . GLU A 1 247 ? -3.726 -3.353 20.502 1.00 89.44 247 GLU A C 1
ATOM 1786 O O . GLU A 1 247 ? -3.780 -4.341 21.229 1.00 89.44 247 GLU A O 1
ATOM 1791 N N . ILE A 1 248 ? -4.263 -3.337 19.272 1.00 86.88 248 ILE A N 1
ATOM 1792 C CA . ILE A 1 248 ? -4.990 -4.487 18.703 1.00 86.88 248 ILE A CA 1
ATOM 1793 C C . ILE A 1 248 ? -4.068 -5.689 18.440 1.00 86.88 248 ILE A C 1
ATOM 1795 O O . ILE A 1 248 ? -4.491 -6.830 18.620 1.00 86.88 248 ILE A O 1
ATOM 1799 N N . ALA A 1 249 ? -2.829 -5.464 17.992 1.00 82.94 249 ALA A N 1
ATOM 1800 C CA . ALA A 1 249 ? -1.909 -6.556 17.656 1.00 82.94 249 ALA A CA 1
ATOM 1801 C C . ALA A 1 249 ? -1.273 -7.248 18.879 1.00 82.94 249 ALA A C 1
ATOM 1803 O O . ALA A 1 249 ? -0.751 -8.355 18.722 1.00 82.94 249 ALA A O 1
ATOM 1804 N N . GLY A 1 250 ? -1.352 -6.632 20.066 1.00 79.19 250 GLY A N 1
ATOM 1805 C CA . GLY A 1 250 ? -0.721 -7.111 21.305 1.00 79.19 250 GLY A CA 1
ATOM 1806 C C . GLY A 1 250 ? 0.793 -6.928 21.341 1.00 79.19 250 GLY A C 1
ATOM 1807 O O . GLY A 1 250 ? 1.415 -7.618 22.180 1.00 79.19 250 GLY A O 1
#

Organism: NCBI:txid2789776

Secondary structure (DSSP, 8-state):
-----------------------------------------------------------------------------PPPPPPPSS----S---TTS-----EE--TT-SSHHHHHHHHHHHTT---EE---HHHHHHHHHHHHHHHHHHHSS--TTEE--GGG---HHHHHHHHHHT--EE---SEE--GGG-S-HHHHHTTHHHH--TT--EE---STT--HHHHHHHHHHHHHHTT-----HHHHH-

Foldseek 3Di:
DDDDDPDDDDDPPPPPPDDDDPDDDDDDDDDDDDDDDDDDDDDDDDDDDDDDDDDDDDDDDDDDDDDDDDDDDDDPPDDDPDDDPDDDDDDDDDPVDPDDAAEEEQLQPPPVVVVVVVVCVVVVHDHHYHQHLVNLLVVQVVVQVVCCVVPVDGPQLEDEDPPNPDDPRSCVSSVVSRNNHHDDFQFELVQLVLPALVSSLVSLVVRDDVLGDYDADPHPSGNCVVNVVSSVVVVVVVPDDDDDPVVSVD

pLDDT: mean 70.63, std 26.05, range [23.58, 97.06]

Sequence (250 aa):
MRESLERHRGPLVAVAVLLLPLLAIAGSWFLVDRDERSGGAPSADGSTSLTEPAASTTTLWSSTSTSATATTAGPTTTAPPPLPTVGTIVRRGDPTVRSVALTFDAGSDVGNTDVVLELLQREGITATFGITAAERAAQIRDAEAAIVAAAGRGTNGWFRPPYGDVDDGVVRDAAAAGWPVTLMWTVDSLGWKGTGADAVVDRRPAGAEPGAIYLLHVGAASDDAEALPRIIGGLRDLGYSFETAAEIAG

Radius of gyration: 27.68 Å; chains: 1; bounding box: 70×80×74 Å

InterPro domains:
  IPR002509 NodB homology domain [PS51677] (37-243)
  IPR011330 Glycoside hydrolase/deacetylase, beta/alpha-barrel [SSF88713] (80-249)
  IPR050248 Polysaccharide deacetylase, ArnD subfamily [PTHR10587] (133-244)